Protein AF-A0A5J4Z2T5-F1 (afdb_monomer_lite)

Organism: Porphyridium purpureum (NCBI:txid35688)

Sequence (244 aa):
MAFVSHGWHARTERGSSAARVCMVHEQPAVSRRALLGGCVAAAVAAAAAVSPPEALADRDLMTAKRSYFRYATRAESGIDWFVTDLYPAVQEQKWDAVLDAFAPRSDARDNSKKAEYGIDRKVSNMQRFLFDPLTIWAQSFAEKGTGPNFRYLASQEKEFEEQMDRLRRIAKGDKLDFSKQNAGLSRQDAALDAWNKGRDAINLYLARANANLSRELRRLDSIPDDLSTYKTHGDRPKAYGTFQ

pLDDT: mean 74.56, std 21.12, range [30.16, 97.88]

Foldseek 3Di:
DDDDDDDDDDDDDDDDDDDDDDDDDDDDDDDPVVVPPPDPPDDPPPPPPDPPPPPQPPPPLVLLVVLCVVQVVLQLQLVLCLLPPQVVCLQVVVLVSLLQQQFFDFPDDVPDVCVVVVVTDGHGNCCRRHLVSQLSNLVSPDRPHCDPLSVLSVVLSVQLVVLSVQLNCLSVVPPDCCVPPPVPHDSSRSNVVSSVSNLVSVQSSQVSSQVPRDPPDDRDDRCDPPNVPDDRPVPDDDPDDDPD

Structure (mmCIF, N/CA/C/O backbone):
data_AF-A0A5J4Z2T5-F1
#
_entry.id   AF-A0A5J4Z2T5-F1
#
loop_
_atom_site.group_PDB
_atom_site.id
_atom_site.type_symbol
_atom_site.label_atom_id
_atom_site.label_alt_id
_atom_site.label_comp_id
_atom_site.label_asym_id
_atom_site.label_entity_id
_atom_site.label_seq_id
_atom_site.pdbx_PDB_ins_code
_atom_site.Cartn_x
_atom_site.Cartn_y
_atom_site.Cartn_z
_atom_site.occupancy
_atom_site.B_iso_or_equiv
_atom_site.auth_seq_id
_atom_site.auth_comp_id
_atom_site.auth_asym_id
_atom_site.auth_atom_id
_atom_site.pdbx_PDB_model_num
ATOM 1 N N . MET A 1 1 ? -16.919 52.563 3.981 1.00 45.34 1 MET A N 1
ATOM 2 C CA . MET A 1 1 ? -15.538 52.383 3.481 1.00 45.34 1 MET A CA 1
ATOM 3 C C . MET A 1 1 ? -15.508 52.857 2.041 1.00 45.34 1 MET A C 1
ATOM 5 O O . MET A 1 1 ? -16.327 52.405 1.254 1.00 45.34 1 MET A O 1
ATOM 9 N N . ALA A 1 2 ? -14.685 53.868 1.771 1.00 41.34 2 ALA A N 1
ATOM 10 C CA . ALA A 1 2 ? -14.704 54.676 0.557 1.00 41.34 2 ALA A CA 1
ATOM 11 C C . ALA A 1 2 ? -13.837 54.070 -0.560 1.00 41.34 2 ALA A C 1
ATOM 13 O O . ALA A 1 2 ? -12.743 53.577 -0.298 1.00 41.34 2 ALA A O 1
ATOM 14 N N . PHE A 1 3 ? -14.338 54.146 -1.795 1.00 42.56 3 PHE A N 1
ATOM 15 C CA . PHE A 1 3 ? -13.608 53.910 -3.042 1.00 42.56 3 PHE A CA 1
ATOM 16 C C . PHE A 1 3 ? -12.841 55.181 -3.430 1.00 42.56 3 PHE A C 1
ATOM 18 O O . PHE A 1 3 ? -13.423 56.265 -3.420 1.00 42.56 3 PHE A O 1
ATOM 25 N N . VAL A 1 4 ? -11.574 55.052 -3.832 1.00 54.34 4 VAL A N 1
ATOM 26 C CA . VAL A 1 4 ? -10.819 56.125 -4.500 1.00 54.34 4 VAL A CA 1
ATOM 27 C C . VAL A 1 4 ? -10.107 55.546 -5.722 1.00 54.34 4 VAL A C 1
ATOM 29 O O . VAL A 1 4 ? -9.295 54.633 -5.609 1.00 54.34 4 VAL A O 1
ATOM 32 N N . SER A 1 5 ? -10.447 56.093 -6.890 1.00 55.62 5 SER A N 1
ATOM 33 C CA . SER A 1 5 ? -9.821 55.871 -8.196 1.00 55.62 5 SER A CA 1
ATOM 34 C C . SER A 1 5 ? -8.951 57.067 -8.577 1.00 55.62 5 SER A C 1
ATOM 36 O O . SER A 1 5 ? -9.459 58.177 -8.463 1.00 55.62 5 SER A O 1
ATOM 38 N N . HIS A 1 6 ? -7.759 56.869 -9.146 1.00 52.53 6 HIS A N 1
ATOM 39 C CA . HIS A 1 6 ? -7.016 57.804 -10.027 1.00 52.53 6 HIS A CA 1
ATOM 40 C C . HIS A 1 6 ? -6.391 56.914 -11.137 1.00 52.53 6 HIS A C 1
ATOM 42 O O . HIS A 1 6 ? -5.910 55.834 -10.811 1.00 52.53 6 HIS A O 1
ATOM 48 N N . GLY A 1 7 ? -6.456 57.155 -12.456 1.00 41.22 7 GLY A N 1
ATOM 49 C CA . GLY A 1 7 ? -6.301 58.393 -13.242 1.00 41.22 7 GLY A CA 1
ATOM 50 C C . GLY A 1 7 ? -4.895 58.383 -13.889 1.00 41.22 7 GLY A C 1
ATOM 51 O O . GLY A 1 7 ? -3.942 58.633 -13.172 1.00 41.22 7 GLY A O 1
ATOM 52 N N . TRP A 1 8 ? -4.679 57.783 -15.075 1.00 42.69 8 TRP A N 1
ATOM 53 C CA . TRP A 1 8 ? -4.649 58.351 -16.454 1.00 42.69 8 TRP A CA 1
ATOM 54 C C . TRP A 1 8 ? -3.337 59.051 -16.922 1.00 42.69 8 TRP A C 1
ATOM 56 O O . TRP A 1 8 ? -2.754 59.831 -16.182 1.00 42.69 8 TRP A O 1
ATOM 66 N N . HIS A 1 9 ? -3.013 58.830 -18.220 1.00 43.28 9 HIS A N 1
ATOM 67 C CA . HIS A 1 9 ? -2.102 59.547 -19.165 1.00 43.28 9 HIS A CA 1
ATOM 68 C C . HIS A 1 9 ? -0.572 59.302 -19.116 1.00 43.28 9 HIS A C 1
ATOM 70 O O . HIS A 1 9 ? -0.013 59.143 -18.046 1.00 43.28 9 HIS A O 1
ATOM 76 N N . ALA A 1 10 ? 0.223 59.334 -20.206 1.00 45.00 10 ALA A N 1
ATOM 77 C CA . ALA A 1 10 ? 0.075 59.383 -21.681 1.00 45.00 10 ALA A CA 1
ATOM 78 C C . ALA A 1 10 ? 1.493 59.182 -22.317 1.00 45.00 10 ALA A C 1
ATOM 80 O O . ALA A 1 10 ? 2.475 59.535 -21.678 1.00 45.00 10 ALA A O 1
ATOM 81 N N . ARG A 1 11 ? 1.635 58.488 -23.470 1.00 45.91 11 ARG A N 1
ATOM 82 C CA . ARG A 1 11 ? 2.085 58.964 -24.823 1.00 45.91 11 ARG A CA 1
ATOM 83 C C . ARG A 1 11 ? 3.439 59.728 -24.876 1.00 45.91 11 ARG A C 1
ATOM 85 O O . ARG A 1 11 ? 3.563 60.718 -24.179 1.00 45.91 11 ARG A O 1
ATOM 92 N N . THR A 1 12 ? 4.454 59.329 -25.667 1.00 45.72 12 THR A N 1
ATOM 93 C CA . THR A 1 12 ? 4.771 59.732 -27.081 1.00 45.72 12 THR A CA 1
ATOM 94 C C . THR A 1 12 ? 5.989 58.915 -27.599 1.00 45.72 12 THR A C 1
ATOM 96 O O . THR A 1 12 ? 6.901 58.644 -26.833 1.00 45.72 12 THR A O 1
ATOM 99 N N . GLU A 1 13 ? 5.957 58.246 -28.761 1.00 42.25 13 GLU A N 1
ATOM 100 C CA . GLU A 1 13 ? 6.300 58.647 -30.154 1.00 42.25 13 GLU A CA 1
ATOM 101 C C . GLU A 1 13 ? 7.794 58.817 -30.566 1.00 42.25 13 GLU A C 1
ATOM 103 O O . GLU A 1 13 ? 8.477 59.715 -30.097 1.00 42.25 13 GLU A O 1
ATOM 108 N N . ARG A 1 14 ? 8.154 58.052 -31.625 1.00 42.06 14 ARG A N 1
ATOM 109 C CA . ARG A 1 14 ? 8.934 58.382 -32.856 1.00 42.06 14 ARG A CA 1
ATOM 110 C C . ARG A 1 14 ? 10.480 58.486 -32.894 1.00 42.06 14 ARG A C 1
ATOM 112 O O . ARG A 1 14 ? 11.108 59.173 -32.106 1.00 42.06 14 ARG A O 1
ATOM 119 N N . GLY A 1 15 ? 11.024 57.942 -34.003 1.00 41.69 15 GLY A N 1
ATOM 120 C CA . GLY A 1 15 ? 12.305 58.293 -34.663 1.00 41.69 15 GLY A CA 1
ATOM 121 C C . GLY A 1 15 ? 13.177 57.060 -34.968 1.00 41.69 15 GLY A C 1
ATOM 122 O O . GLY A 1 15 ? 13.760 56.508 -34.051 1.00 41.69 15 GLY A O 1
ATOM 123 N N . SER A 1 16 ? 13.153 56.422 -36.148 1.00 38.44 16 SER A N 1
ATOM 124 C CA . SER A 1 16 ? 13.694 56.808 -37.473 1.00 38.44 16 SER A CA 1
ATOM 125 C C . SER A 1 16 ? 15.219 56.995 -37.529 1.00 38.44 16 SER A C 1
ATOM 127 O O . SER A 1 16 ? 15.725 57.995 -37.040 1.00 38.44 16 SER A O 1
ATOM 129 N N . SER A 1 17 ? 15.930 56.089 -38.215 1.00 40.69 17 SER A N 1
ATOM 130 C CA . SER A 1 17 ? 16.707 56.364 -39.446 1.00 40.69 17 SER A CA 1
ATOM 131 C C . SER A 1 17 ? 17.918 55.434 -39.608 1.00 40.69 17 SER A C 1
ATOM 133 O O . SER A 1 17 ? 18.609 55.090 -38.653 1.00 40.69 17 SER A O 1
ATOM 135 N N . ALA A 1 18 ? 18.157 55.035 -40.855 1.00 48.00 18 ALA A N 1
ATOM 136 C CA . ALA A 1 18 ? 19.235 54.170 -41.311 1.00 48.00 18 ALA A CA 1
ATOM 137 C C . ALA A 1 18 ? 20.521 54.955 -41.623 1.00 48.00 18 ALA A C 1
ATOM 139 O O . ALA A 1 18 ? 20.450 56.098 -42.070 1.00 48.00 18 ALA A O 1
ATOM 140 N N . ALA A 1 19 ? 21.681 54.299 -41.523 1.00 41.22 19 ALA A N 1
ATOM 141 C CA . ALA A 1 19 ? 22.878 54.665 -42.282 1.00 41.22 19 ALA A CA 1
ATOM 142 C C . ALA A 1 19 ? 23.804 53.449 -42.471 1.00 41.22 19 ALA A C 1
ATOM 144 O O . ALA A 1 19 ? 24.184 52.780 -41.514 1.00 41.22 19 ALA A O 1
ATOM 145 N N . ARG A 1 20 ? 24.161 53.181 -43.733 1.00 47.50 20 ARG A N 1
ATOM 146 C CA . ARG A 1 20 ? 25.281 52.328 -44.159 1.00 47.50 20 ARG A CA 1
ATOM 147 C C . ARG A 1 20 ? 26.570 53.150 -44.107 1.00 47.50 20 ARG A C 1
ATOM 149 O O . ARG A 1 20 ? 26.557 54.260 -44.627 1.00 47.50 20 ARG A O 1
ATOM 156 N N . VAL A 1 21 ? 27.680 52.571 -43.648 1.00 38.84 21 VAL A N 1
ATOM 157 C CA . VAL A 1 21 ? 29.039 52.985 -44.047 1.00 38.84 21 VAL A CA 1
ATOM 158 C C . VAL A 1 21 ? 29.918 51.741 -44.192 1.00 38.84 21 VAL A C 1
ATOM 160 O O . VAL A 1 21 ? 29.848 50.808 -43.396 1.00 38.84 21 VAL A O 1
ATOM 163 N N . CYS A 1 22 ? 30.679 51.734 -45.280 1.00 30.23 22 CYS A N 1
ATOM 164 C CA . CYS A 1 22 ? 31.626 50.716 -45.704 1.00 30.23 22 CYS A CA 1
ATOM 165 C C . CYS A 1 22 ? 32.966 50.799 -44.944 1.00 30.23 22 CYS A C 1
ATOM 167 O O . CYS A 1 22 ? 33.300 51.836 -44.387 1.00 30.23 22 CYS A O 1
ATOM 169 N N . MET A 1 23 ? 33.782 49.760 -45.154 1.00 30.16 23 MET A N 1
ATOM 170 C CA . MET A 1 23 ? 35.244 49.808 -45.312 1.00 30.16 23 MET A CA 1
ATOM 171 C C . MET A 1 23 ? 36.175 49.540 -44.113 1.00 30.16 23 MET A C 1
ATOM 173 O O . MET A 1 23 ? 36.182 50.230 -43.105 1.00 30.16 23 MET A O 1
ATOM 177 N N . VAL A 1 24 ? 37.084 48.608 -44.428 1.00 37.41 24 VAL A N 1
ATOM 178 C CA . VAL A 1 24 ? 38.531 48.595 -44.164 1.00 37.41 24 VAL A CA 1
ATOM 179 C C . VAL A 1 24 ? 39.035 47.809 -42.953 1.00 37.41 24 VAL A C 1
ATOM 181 O O . VAL A 1 24 ? 38.648 47.964 -41.803 1.00 37.41 24 VAL A O 1
ATOM 184 N N . HIS A 1 25 ? 39.932 46.905 -43.334 1.00 46.56 25 HIS A N 1
ATOM 185 C CA . HIS A 1 25 ? 40.766 46.014 -42.562 1.00 46.56 25 HIS A CA 1
ATOM 186 C C . HIS A 1 25 ? 41.897 46.821 -41.915 1.00 46.56 25 HIS A C 1
ATOM 188 O O . HIS A 1 25 ? 42.752 47.353 -42.617 1.00 46.56 25 HIS A O 1
ATOM 194 N N . GLU A 1 26 ? 41.939 46.839 -40.590 1.00 37.50 26 GLU A N 1
ATOM 195 C CA . GLU A 1 26 ? 43.139 47.126 -39.810 1.00 37.50 26 GLU A CA 1
ATOM 196 C C . GLU A 1 26 ? 43.201 46.068 -38.709 1.00 37.50 26 GLU A C 1
ATOM 198 O O . GLU A 1 26 ? 42.268 45.920 -37.919 1.00 37.50 26 GLU A O 1
ATOM 203 N N . GLN A 1 27 ? 44.267 45.267 -38.700 1.00 53.56 27 GLN A N 1
ATOM 204 C CA . GLN A 1 27 ? 44.560 44.355 -37.599 1.00 53.56 27 GLN A CA 1
ATOM 205 C C . GLN A 1 27 ? 45.392 45.093 -36.545 1.00 53.56 27 GLN A C 1
ATOM 207 O O . GLN A 1 27 ? 46.565 45.369 -36.801 1.00 53.56 27 GLN A O 1
ATOM 212 N N . PRO A 1 28 ? 44.852 45.375 -35.347 1.00 41.91 28 PRO A N 1
ATOM 213 C CA . PRO A 1 28 ? 45.676 45.759 -34.216 1.00 41.91 28 PRO A CA 1
ATOM 214 C C . PRO A 1 28 ? 46.285 44.525 -33.537 1.00 41.91 28 PRO A C 1
ATOM 216 O O . PRO A 1 28 ? 45.629 43.514 -33.281 1.00 41.91 28 PRO A O 1
ATOM 219 N N . ALA A 1 29 ? 47.578 44.652 -33.248 1.00 49.97 29 ALA A N 1
ATOM 220 C CA . ALA A 1 29 ? 48.441 43.670 -32.616 1.00 49.97 29 ALA A CA 1
ATOM 221 C C . ALA A 1 29 ? 47.858 43.084 -31.316 1.00 49.97 29 ALA A C 1
ATOM 223 O O . ALA A 1 29 ? 47.406 43.791 -30.413 1.00 49.97 29 ALA A O 1
ATOM 224 N N . VAL A 1 30 ? 47.932 41.758 -31.217 1.00 44.97 30 VAL A N 1
ATOM 225 C CA . VAL A 1 30 ? 47.448 40.959 -30.090 1.00 44.97 30 VAL A CA 1
ATOM 226 C C . VAL A 1 30 ? 48.273 41.250 -28.833 1.00 44.97 30 VAL A C 1
ATOM 228 O O . VAL A 1 30 ? 49.422 40.828 -28.699 1.00 44.97 30 VAL A O 1
ATOM 231 N N . SER A 1 31 ? 47.657 41.924 -27.864 1.00 45.50 31 SER A N 1
ATOM 232 C CA . SER A 1 31 ? 48.136 41.948 -26.482 1.00 45.50 31 SER A CA 1
ATOM 233 C C . SER A 1 31 ? 47.951 40.563 -25.857 1.00 45.50 31 SER A C 1
ATOM 235 O O . SER A 1 31 ? 46.840 40.033 -25.812 1.00 45.50 31 SER A O 1
ATOM 237 N N . ARG A 1 32 ? 49.025 39.981 -25.306 1.00 50.38 32 ARG A N 1
ATOM 238 C CA . ARG A 1 32 ? 49.008 38.677 -24.606 1.00 50.38 32 ARG A CA 1
ATOM 239 C C . ARG A 1 32 ? 48.073 38.629 -23.385 1.00 50.38 32 ARG A C 1
ATOM 241 O O . ARG A 1 32 ? 47.857 37.556 -22.836 1.00 50.38 32 ARG A O 1
ATOM 248 N N . ARG A 1 33 ? 47.484 39.758 -22.972 1.00 48.62 33 ARG A N 1
ATOM 249 C CA . ARG A 1 33 ? 46.444 39.817 -21.929 1.00 48.62 33 ARG A CA 1
ATOM 250 C C . ARG A 1 33 ? 45.004 39.692 -22.443 1.00 48.62 33 ARG A C 1
ATOM 252 O O . ARG A 1 33 ? 44.105 39.576 -21.622 1.00 48.62 33 ARG A O 1
ATOM 259 N N . ALA A 1 34 ? 44.772 39.629 -23.756 1.00 46.81 34 ALA A N 1
ATOM 260 C CA . ALA A 1 34 ? 43.451 39.318 -24.320 1.00 46.81 34 ALA A CA 1
ATOM 261 C C . ALA A 1 34 ? 43.159 37.802 -24.414 1.00 46.81 34 ALA A C 1
ATOM 263 O O . ALA A 1 34 ? 42.023 37.408 -24.653 1.00 46.81 34 ALA A O 1
ATOM 264 N N . LEU A 1 35 ? 44.152 36.937 -24.164 1.00 47.56 35 LEU A N 1
ATOM 265 C CA . LEU A 1 35 ? 44.019 35.471 -24.238 1.00 47.56 35 LEU A CA 1
ATOM 266 C C . LEU A 1 35 ? 43.386 34.809 -22.995 1.00 47.56 35 LEU A C 1
ATOM 268 O O . LEU A 1 35 ? 43.314 33.587 -22.934 1.00 47.56 35 LEU A O 1
ATOM 272 N N . LEU A 1 36 ? 42.898 35.585 -22.018 1.00 50.62 36 LEU A N 1
ATOM 273 C CA . LEU A 1 36 ? 42.201 35.055 -20.831 1.00 50.62 36 LEU A CA 1
ATOM 274 C C . LEU A 1 36 ? 40.783 35.619 -20.619 1.00 50.62 36 LEU A C 1
ATOM 276 O O . LEU A 1 36 ? 40.155 35.306 -19.615 1.00 50.62 36 LEU A O 1
ATOM 280 N N . GLY A 1 37 ? 40.250 36.412 -21.558 1.00 47.28 37 GLY A N 1
ATOM 281 C CA . GLY A 1 37 ? 38.919 37.032 -21.433 1.00 47.28 37 GLY A CA 1
ATOM 282 C C . GLY A 1 37 ? 37.912 36.692 -22.538 1.00 47.28 37 GLY A C 1
ATOM 283 O O . GLY A 1 37 ? 36.814 37.235 -22.526 1.00 47.28 37 GLY A O 1
ATOM 284 N N . GLY A 1 38 ? 38.260 35.831 -23.501 1.00 45.78 38 GLY A N 1
ATOM 285 C CA . GLY A 1 38 ? 37.515 35.709 -24.762 1.00 45.78 38 GLY A CA 1
ATOM 286 C C . GLY A 1 38 ? 37.384 34.292 -25.317 1.00 45.78 38 GLY A C 1
ATOM 287 O O . GLY A 1 38 ? 37.513 34.111 -26.521 1.00 45.78 38 GLY A O 1
ATOM 288 N N . CYS A 1 39 ? 37.120 33.295 -24.469 1.00 45.62 39 CYS A N 1
ATOM 289 C CA . CYS A 1 39 ? 36.786 31.927 -24.901 1.00 45.62 39 CYS A CA 1
ATOM 290 C C . CYS A 1 39 ? 35.406 31.478 -24.389 1.00 45.62 39 CYS A C 1
ATOM 292 O O . CYS A 1 39 ? 35.236 30.345 -23.951 1.00 45.62 39 CYS A O 1
ATOM 294 N N . VAL A 1 40 ? 34.403 32.359 -24.443 1.00 47.59 40 VAL A N 1
ATOM 295 C CA . VAL A 1 40 ? 32.994 32.000 -24.212 1.00 47.59 40 VAL A CA 1
ATOM 296 C C . VAL A 1 40 ? 32.160 32.554 -25.364 1.00 47.59 40 VAL A C 1
ATOM 298 O O . VAL A 1 40 ? 31.484 33.554 -25.183 1.00 47.59 40 VAL A O 1
ATOM 301 N N . ALA A 1 41 ? 32.297 31.974 -26.564 1.00 47.72 41 ALA A N 1
ATOM 302 C CA . ALA A 1 41 ? 31.286 31.972 -27.646 1.00 47.72 41 ALA A CA 1
ATOM 303 C C . ALA A 1 41 ? 31.884 31.591 -29.022 1.00 47.72 41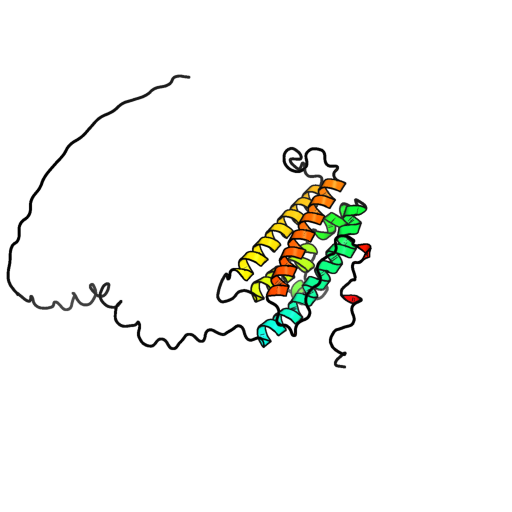 ALA A C 1
ATOM 305 O O . ALA A 1 41 ? 31.727 32.336 -29.978 1.00 47.72 41 ALA A O 1
ATOM 306 N N . ALA A 1 42 ? 32.577 30.453 -29.160 1.00 43.62 42 ALA A N 1
ATOM 307 C CA . ALA A 1 42 ? 32.835 29.853 -30.488 1.00 43.62 42 ALA A CA 1
ATOM 308 C C . ALA A 1 42 ? 33.304 28.382 -30.429 1.00 43.62 42 ALA A C 1
ATOM 310 O O . ALA A 1 42 ? 34.060 27.934 -31.283 1.00 43.62 42 ALA A O 1
ATOM 311 N N . ALA A 1 43 ? 32.873 27.610 -29.426 1.00 40.84 43 ALA A N 1
ATOM 312 C CA . ALA A 1 43 ? 33.198 26.182 -29.310 1.00 40.84 43 ALA A CA 1
ATOM 313 C C . ALA A 1 43 ? 31.943 25.316 -29.093 1.00 40.84 43 ALA A C 1
ATOM 315 O O . ALA A 1 43 ? 31.990 24.314 -28.392 1.00 40.84 43 ALA A O 1
ATOM 316 N N . VAL A 1 44 ? 30.803 25.710 -29.676 1.00 46.34 44 VAL A N 1
ATOM 317 C CA . VAL A 1 44 ? 29.529 24.964 -29.557 1.00 46.34 44 VAL A CA 1
ATOM 318 C C . VAL A 1 44 ? 29.101 24.313 -30.883 1.00 46.34 44 VAL A C 1
ATOM 320 O O . VAL A 1 44 ? 28.000 23.797 -30.987 1.00 46.34 44 VAL A O 1
ATOM 323 N N . ALA A 1 45 ? 29.956 24.285 -31.912 1.00 45.84 45 ALA A N 1
ATOM 324 C CA . ALA A 1 45 ? 29.549 23.802 -33.241 1.00 45.84 45 ALA A CA 1
ATOM 325 C C . ALA A 1 45 ? 30.382 22.649 -33.834 1.00 45.84 45 ALA A C 1
ATOM 327 O O . ALA A 1 45 ? 30.125 22.257 -34.965 1.00 45.84 45 ALA A O 1
ATOM 328 N N . ALA A 1 46 ? 31.344 22.062 -33.109 1.00 44.44 46 ALA A N 1
ATOM 329 C CA . ALA A 1 46 ? 32.159 20.964 -33.657 1.00 44.44 46 ALA A CA 1
ATOM 330 C C . ALA A 1 46 ? 32.613 19.915 -32.621 1.00 44.44 46 ALA A C 1
ATOM 332 O O . ALA A 1 46 ? 33.692 19.347 -32.741 1.00 44.44 46 ALA A O 1
ATOM 333 N N . ALA A 1 47 ? 31.783 19.638 -31.610 1.00 40.91 47 ALA A N 1
ATOM 334 C CA . ALA A 1 47 ? 31.935 18.474 -30.722 1.00 40.91 47 ALA A CA 1
ATOM 335 C C . ALA A 1 47 ? 30.694 17.556 -30.747 1.00 40.91 47 ALA A C 1
ATOM 337 O O . ALA A 1 47 ? 30.475 16.768 -29.835 1.00 40.91 47 ALA A O 1
ATOM 338 N N . ALA A 1 48 ? 29.872 17.663 -31.796 1.00 47.69 48 ALA A N 1
ATOM 339 C CA . ALA A 1 48 ? 28.690 16.828 -32.025 1.00 47.69 48 ALA A CA 1
ATOM 340 C C . ALA A 1 48 ? 28.959 15.704 -33.045 1.00 47.69 48 ALA A C 1
ATOM 342 O O . ALA A 1 48 ? 28.070 15.308 -33.794 1.00 47.69 48 ALA A O 1
ATOM 343 N N . ALA A 1 49 ? 30.194 15.207 -33.112 1.00 52.44 49 ALA A N 1
ATOM 344 C CA . ALA A 1 49 ? 30.545 14.074 -33.953 1.00 52.44 49 ALA A CA 1
ATOM 345 C C . ALA A 1 49 ? 31.403 13.100 -33.144 1.00 52.44 49 ALA A C 1
ATOM 347 O O . ALA A 1 49 ? 32.526 13.413 -32.763 1.00 52.44 49 ALA A O 1
ATOM 348 N N . VAL A 1 50 ? 30.842 11.910 -32.924 1.00 51.75 50 VAL A N 1
ATOM 349 C CA . VAL A 1 50 ? 31.438 10.757 -32.235 1.00 51.75 50 VAL A CA 1
ATOM 350 C C . VAL A 1 50 ? 31.472 10.864 -30.706 1.00 51.75 50 VAL A C 1
ATOM 352 O O . VAL A 1 50 ? 32.479 10.612 -30.051 1.00 51.75 50 VAL A O 1
ATOM 355 N N . SER A 1 51 ? 30.311 11.118 -30.101 1.00 41.06 51 SER A N 1
ATOM 356 C CA . SER A 1 51 ? 29.991 10.329 -28.910 1.00 41.06 51 SER A CA 1
ATOM 357 C C . SER A 1 51 ? 29.716 8.901 -29.397 1.00 41.06 51 SER A C 1
ATOM 359 O O . SER A 1 51 ? 28.961 8.755 -30.366 1.00 41.06 51 SER A O 1
ATOM 361 N N . PRO A 1 52 ? 30.312 7.846 -28.806 1.00 44.38 52 PRO A N 1
ATOM 362 C CA . PRO A 1 52 ? 29.820 6.494 -29.055 1.00 44.38 52 PRO A CA 1
ATOM 363 C C . PRO A 1 52 ? 28.308 6.505 -28.798 1.00 44.38 52 PRO A C 1
ATOM 365 O O . PRO A 1 52 ? 27.877 7.282 -27.935 1.00 44.38 52 PRO A O 1
ATOM 368 N N . PRO A 1 53 ? 27.492 5.716 -29.528 1.00 44.75 53 PRO A N 1
ATOM 369 C CA . PRO A 1 53 ? 26.107 5.541 -29.121 1.00 44.75 53 PRO A CA 1
ATOM 370 C C . PRO A 1 53 ? 26.173 5.218 -27.638 1.00 44.75 53 PRO A C 1
ATOM 372 O O . PRO A 1 53 ? 26.869 4.273 -27.250 1.00 44.75 53 PRO A O 1
ATOM 375 N N . GLU A 1 54 ? 25.566 6.070 -26.803 1.00 40.62 54 GLU A N 1
ATOM 376 C CA . GLU A 1 54 ? 25.354 5.698 -25.419 1.00 40.62 54 GLU A CA 1
ATOM 377 C C . GLU A 1 54 ? 24.824 4.282 -25.501 1.00 40.62 54 GLU A C 1
ATOM 379 O O . GLU A 1 54 ? 23.854 4.036 -26.224 1.00 40.62 54 GLU A O 1
ATOM 384 N N . ALA A 1 55 ? 25.508 3.351 -24.845 1.00 42.00 55 ALA A N 1
ATOM 385 C CA . ALA A 1 55 ? 24.935 2.062 -24.563 1.00 42.00 55 ALA A CA 1
ATOM 386 C C . ALA A 1 55 ? 23.660 2.372 -23.772 1.00 42.00 55 ALA A C 1
ATOM 388 O O . ALA A 1 55 ? 23.663 2.568 -22.556 1.00 42.00 55 ALA A O 1
ATOM 389 N N . LEU A 1 56 ? 22.571 2.562 -24.514 1.00 45.22 56 LEU A N 1
ATOM 390 C CA . LEU A 1 56 ? 21.204 2.474 -24.083 1.00 45.22 56 LEU A CA 1
ATOM 391 C C . LEU A 1 56 ? 21.149 1.047 -23.583 1.00 45.22 56 LEU A C 1
ATOM 393 O O . LEU A 1 56 ? 20.986 0.118 -24.363 1.00 45.22 56 LEU A O 1
ATOM 397 N N . ALA A 1 57 ? 21.466 0.870 -22.303 1.00 45.69 57 ALA A N 1
ATOM 398 C CA . ALA A 1 57 ? 21.240 -0.381 -21.631 1.00 45.69 57 ALA A CA 1
ATOM 399 C C . ALA A 1 57 ? 19.725 -0.554 -21.650 1.00 45.69 57 ALA A C 1
ATOM 401 O O . ALA A 1 57 ? 19.028 -0.099 -20.740 1.00 45.69 57 ALA A O 1
ATOM 402 N N . ASP A 1 58 ? 19.227 -1.139 -22.744 1.00 51.47 58 ASP A N 1
ATOM 403 C CA . ASP A 1 58 ? 18.003 -1.911 -22.756 1.00 51.47 58 ASP A CA 1
ATOM 404 C C . ASP A 1 58 ? 17.998 -2.641 -21.432 1.00 51.47 58 ASP A C 1
ATOM 406 O O . ASP A 1 58 ? 18.963 -3.332 -21.084 1.00 51.47 58 ASP A O 1
ATOM 410 N N . ARG A 1 59 ? 16.987 -2.342 -20.620 1.00 59.41 59 ARG A N 1
ATOM 411 C CA . ARG A 1 59 ? 16.890 -2.873 -19.274 1.00 59.41 59 ARG A CA 1
ATOM 412 C C . ARG A 1 59 ? 17.013 -4.386 -19.405 1.00 59.41 59 ARG A C 1
ATOM 414 O O . ARG A 1 59 ? 16.095 -5.022 -19.914 1.00 59.41 59 ARG A O 1
ATOM 421 N N . ASP A 1 60 ? 18.162 -4.933 -19.002 1.00 72.06 60 ASP A N 1
ATOM 422 C CA . ASP A 1 60 ? 18.443 -6.346 -19.227 1.00 72.06 60 ASP A CA 1
ATOM 423 C C . ASP A 1 60 ? 17.288 -7.141 -18.617 1.00 72.06 60 ASP A C 1
ATOM 425 O O . ASP A 1 60 ? 16.921 -6.938 -17.450 1.00 72.06 60 ASP A O 1
ATOM 429 N N . LEU A 1 61 ? 16.681 -8.010 -19.425 1.00 73.12 61 LEU A N 1
ATOM 430 C CA . LEU A 1 61 ? 15.590 -8.884 -19.021 1.00 73.12 61 LEU A CA 1
ATOM 431 C C . LEU A 1 61 ? 15.928 -9.587 -17.697 1.00 73.12 61 LEU A C 1
ATOM 433 O O . LEU A 1 61 ? 15.054 -9.759 -16.845 1.00 73.12 61 LEU A O 1
ATOM 437 N N . MET A 1 62 ? 17.202 -9.928 -17.475 1.00 80.25 62 MET A N 1
ATOM 438 C CA . MET A 1 62 ? 17.667 -10.532 -16.225 1.00 80.25 62 MET A CA 1
ATOM 439 C C . MET A 1 62 ? 17.568 -9.583 -15.027 1.00 80.25 62 MET A C 1
ATOM 441 O O . MET A 1 62 ? 17.196 -10.013 -13.934 1.00 80.25 62 MET A O 1
ATOM 445 N N . THR A 1 63 ? 17.828 -8.288 -15.207 1.00 80.00 63 THR A N 1
ATOM 446 C CA . THR A 1 63 ? 17.639 -7.271 -14.161 1.00 80.00 63 THR A CA 1
ATOM 447 C C . THR A 1 63 ? 16.157 -7.090 -13.834 1.00 80.00 63 THR A C 1
ATOM 449 O O . THR A 1 63 ? 15.787 -7.046 -12.657 1.00 80.00 63 THR A O 1
ATOM 452 N N . ALA A 1 64 ? 15.286 -7.070 -14.850 1.00 78.12 64 ALA A N 1
ATOM 453 C CA . ALA A 1 64 ? 13.839 -7.027 -14.648 1.00 78.12 64 ALA A CA 1
ATOM 454 C C . ALA A 1 64 ? 13.331 -8.262 -13.880 1.00 78.12 64 ALA A C 1
ATOM 456 O O . ALA A 1 64 ? 12.652 -8.114 -12.860 1.00 78.12 64 ALA A O 1
ATOM 457 N N . LYS A 1 65 ? 13.757 -9.468 -14.275 1.00 84.06 65 LYS A N 1
ATOM 458 C CA . LYS A 1 65 ? 13.450 -10.725 -13.569 1.00 84.06 65 LYS A CA 1
ATOM 459 C C . LYS A 1 65 ? 13.934 -10.709 -12.115 1.00 84.06 65 LYS A C 1
ATOM 461 O O . LYS A 1 65 ? 13.166 -11.036 -11.215 1.00 84.06 65 LYS A O 1
ATOM 466 N N . ARG A 1 66 ? 15.173 -10.274 -11.852 1.00 85.88 66 ARG A N 1
ATOM 467 C CA . ARG A 1 66 ? 15.712 -10.157 -10.481 1.00 85.88 66 ARG A CA 1
ATOM 468 C C . ARG A 1 66 ? 14.876 -9.218 -9.615 1.00 85.88 66 ARG A C 1
ATOM 470 O O . ARG A 1 66 ? 14.580 -9.552 -8.470 1.00 85.88 66 ARG A O 1
ATOM 477 N N . SER A 1 67 ? 14.482 -8.064 -10.156 1.00 83.75 67 SER A N 1
ATOM 478 C CA . SER A 1 67 ? 13.623 -7.123 -9.432 1.00 83.75 67 SER A CA 1
ATOM 479 C C . SER A 1 67 ? 12.238 -7.709 -9.151 1.00 83.75 67 SER A C 1
ATOM 481 O O . SER A 1 67 ? 11.753 -7.598 -8.029 1.00 83.75 67 SER A O 1
ATOM 483 N N . TYR A 1 68 ? 11.654 -8.423 -10.117 1.00 87.00 68 TYR A N 1
ATOM 484 C CA . TYR A 1 68 ? 10.384 -9.116 -9.936 1.00 87.00 68 TYR A CA 1
ATOM 485 C C . TYR A 1 68 ? 10.454 -10.114 -8.773 1.00 87.00 68 TYR A C 1
ATOM 487 O O . TYR A 1 68 ? 9.709 -9.974 -7.810 1.00 87.00 68 TYR A O 1
ATOM 495 N N . PHE A 1 69 ? 11.403 -11.055 -8.775 1.00 87.69 69 PHE A N 1
ATOM 496 C CA . PHE A 1 69 ? 11.475 -12.069 -7.713 1.00 87.69 69 PHE A CA 1
ATOM 497 C C . PHE A 1 69 ? 11.750 -11.483 -6.321 1.00 87.69 69 PHE A C 1
ATOM 499 O O . PHE A 1 69 ? 11.325 -12.053 -5.315 1.00 87.69 69 PHE A O 1
ATOM 506 N N . ARG A 1 70 ? 12.437 -10.337 -6.250 1.00 86.44 70 ARG A N 1
ATOM 507 C CA . ARG A 1 70 ? 12.762 -9.675 -4.984 1.00 86.44 70 ARG A CA 1
ATOM 508 C C . ARG A 1 70 ? 11.605 -8.861 -4.403 1.00 86.44 70 ARG A C 1
ATOM 510 O O . ARG A 1 70 ? 11.486 -8.803 -3.179 1.00 86.44 70 ARG A O 1
ATOM 517 N N . TYR A 1 71 ? 10.819 -8.199 -5.251 1.00 87.38 71 TYR A N 1
ATOM 518 C CA . TYR A 1 71 ? 9.841 -7.197 -4.814 1.00 87.38 71 TYR A CA 1
ATOM 519 C C . TYR A 1 71 ? 8.392 -7.598 -5.075 1.00 87.38 71 TYR A C 1
ATOM 521 O O . TYR A 1 71 ? 7.549 -7.299 -4.237 1.00 87.38 71 TYR A O 1
ATOM 529 N N . ALA A 1 72 ? 8.103 -8.329 -6.154 1.00 87.81 72 ALA A N 1
ATOM 530 C CA . ALA A 1 72 ? 6.741 -8.754 -6.467 1.00 87.81 72 ALA A CA 1
ATOM 531 C C . ALA A 1 72 ? 6.187 -9.680 -5.375 1.00 87.81 72 ALA A C 1
ATOM 533 O O . ALA A 1 72 ? 5.095 -9.448 -4.884 1.00 87.81 72 ALA A O 1
ATOM 534 N N . THR A 1 73 ? 6.985 -10.637 -4.891 1.00 87.19 73 THR A N 1
ATOM 535 C CA . THR A 1 73 ? 6.599 -11.529 -3.778 1.00 87.19 73 THR A CA 1
ATOM 536 C C . THR A 1 73 ? 6.302 -10.774 -2.480 1.00 87.19 73 THR A C 1
ATOM 538 O O . THR A 1 73 ? 5.414 -11.155 -1.725 1.00 87.19 73 THR A O 1
ATOM 541 N N . ARG A 1 74 ? 7.021 -9.676 -2.217 1.00 89.25 74 ARG A N 1
ATOM 542 C CA . ARG A 1 74 ? 6.771 -8.816 -1.052 1.00 89.25 74 ARG A CA 1
ATOM 543 C C . ARG A 1 74 ? 5.500 -7.995 -1.224 1.00 89.25 74 ARG A C 1
ATOM 545 O O . ARG A 1 74 ? 4.744 -7.882 -0.268 1.00 89.25 74 ARG A O 1
ATOM 552 N N . ALA A 1 75 ? 5.269 -7.462 -2.424 1.00 90.94 75 ALA A N 1
ATOM 553 C CA . ALA A 1 75 ? 4.032 -6.766 -2.758 1.00 90.94 75 ALA A CA 1
ATOM 554 C C . ALA A 1 75 ? 2.822 -7.708 -2.638 1.00 90.94 75 ALA A C 1
ATOM 556 O O . ALA A 1 75 ? 1.836 -7.337 -2.017 1.00 90.94 75 ALA A O 1
ATOM 557 N N . GLU A 1 76 ? 2.928 -8.946 -3.130 1.00 91.81 76 GLU A N 1
ATOM 558 C CA . GLU A 1 76 ? 1.917 -10.001 -2.970 1.00 91.81 76 GLU A CA 1
ATOM 559 C C . GLU A 1 76 ? 1.598 -10.274 -1.491 1.00 91.81 76 GLU A C 1
ATOM 561 O O . GLU A 1 76 ? 0.432 -10.276 -1.108 1.00 91.81 76 GLU A O 1
ATOM 566 N N . SER A 1 77 ? 2.617 -10.428 -0.634 1.00 90.19 77 SER A N 1
ATOM 567 C CA . SER A 1 77 ? 2.401 -10.593 0.814 1.00 90.19 77 SER A CA 1
ATOM 568 C C . SER A 1 77 ? 1.766 -9.363 1.472 1.00 90.19 77 SER A C 1
ATOM 570 O O . SER A 1 77 ? 0.980 -9.501 2.404 1.00 90.19 77 SER A O 1
ATOM 572 N N . GLY A 1 78 ? 2.097 -8.158 1.005 1.00 91.56 78 GLY A N 1
ATOM 573 C CA . GLY A 1 78 ? 1.451 -6.934 1.472 1.00 91.56 78 GLY A CA 1
ATOM 574 C C . GLY A 1 78 ? -0.014 -6.847 1.070 1.00 91.56 78 GLY A C 1
ATOM 575 O O . GLY A 1 78 ? -0.842 -6.431 1.876 1.00 91.56 78 GLY A O 1
ATOM 576 N N . ILE A 1 79 ? -0.337 -7.274 -0.152 1.00 93.88 79 ILE A N 1
ATOM 577 C CA . ILE A 1 79 ? -1.711 -7.359 -0.654 1.00 93.88 79 ILE A CA 1
ATOM 578 C C . ILE A 1 79 ? -2.496 -8.418 0.125 1.00 93.88 79 ILE A C 1
ATOM 580 O O . ILE A 1 79 ? -3.635 -8.155 0.498 1.00 93.88 79 ILE A O 1
ATOM 584 N N . ASP A 1 80 ? -1.883 -9.566 0.435 1.00 94.31 80 ASP A N 1
ATOM 585 C CA . ASP A 1 80 ? -2.491 -10.569 1.315 1.00 94.31 80 ASP A CA 1
ATOM 586 C C . ASP A 1 80 ? -2.880 -9.942 2.647 1.00 94.31 80 ASP A C 1
ATOM 588 O O . ASP A 1 80 ? -4.060 -9.921 2.967 1.00 94.31 80 ASP A O 1
ATOM 592 N N . TRP A 1 81 ? -1.929 -9.332 3.355 1.00 93.25 81 TRP A N 1
ATOM 593 C CA . TRP A 1 81 ? -2.188 -8.654 4.628 1.00 93.25 81 TRP A CA 1
ATOM 594 C C . TRP A 1 81 ? -3.269 -7.558 4.517 1.00 93.25 81 TRP A C 1
ATOM 596 O O . TRP A 1 81 ? -4.144 -7.433 5.377 1.00 93.25 81 TRP A O 1
ATOM 606 N N . PHE A 1 82 ? -3.261 -6.779 3.431 1.00 95.00 82 PHE A N 1
ATOM 607 C CA . PHE A 1 82 ? -4.266 -5.746 3.165 1.00 95.00 82 PHE A CA 1
ATOM 608 C C . PHE A 1 82 ? -5.693 -6.313 3.067 1.00 95.00 82 PHE A C 1
ATOM 610 O O . PHE A 1 82 ? -6.650 -5.678 3.521 1.00 95.00 82 PHE A O 1
ATOM 617 N N . VAL A 1 83 ? -5.838 -7.508 2.494 1.00 95.56 83 VAL A N 1
ATOM 618 C CA . VAL A 1 83 ? -7.129 -8.181 2.312 1.00 95.56 83 VAL A CA 1
ATOM 619 C C . VAL A 1 83 ? -7.506 -9.043 3.519 1.00 95.56 83 VAL A C 1
ATOM 621 O O . VAL A 1 83 ? -8.668 -9.056 3.908 1.00 95.56 83 VAL A O 1
ATOM 624 N N . THR A 1 84 ? -6.565 -9.763 4.125 1.00 93.19 84 THR A N 1
ATOM 625 C CA . THR A 1 84 ? -6.856 -10.745 5.180 1.00 93.19 84 THR A CA 1
ATOM 626 C C . THR A 1 84 ? -6.875 -10.148 6.575 1.00 93.19 84 THR A C 1
ATOM 628 O O . THR A 1 84 ? -7.616 -10.639 7.418 1.00 93.19 84 THR A O 1
ATOM 631 N N . ASP A 1 85 ? -6.090 -9.100 6.831 1.00 92.38 85 ASP A N 1
ATOM 632 C CA . ASP A 1 85 ? -5.958 -8.519 8.170 1.00 92.38 85 ASP A CA 1
ATOM 633 C C . ASP A 1 85 ? -6.633 -7.147 8.261 1.00 92.38 85 ASP A C 1
ATOM 635 O O . ASP A 1 85 ? -7.434 -6.900 9.166 1.00 92.38 85 ASP A O 1
ATOM 639 N N . LEU A 1 86 ? -6.356 -6.248 7.308 1.00 94.56 86 LEU A N 1
ATOM 640 C CA . LEU A 1 86 ? -6.881 -4.882 7.368 1.00 94.56 86 LEU A CA 1
ATOM 641 C C . LEU A 1 86 ? -8.375 -4.808 7.027 1.00 94.56 86 LEU A C 1
ATOM 643 O O . LEU A 1 86 ? -9.118 -4.137 7.744 1.00 94.56 86 LEU A O 1
ATOM 647 N N . TYR A 1 87 ? -8.834 -5.479 5.965 1.00 96.38 87 TYR A N 1
ATOM 648 C CA . TYR A 1 87 ? -10.246 -5.426 5.566 1.00 96.38 87 TYR A CA 1
ATOM 649 C C . TYR A 1 87 ? -11.201 -5.928 6.662 1.00 96.38 87 TYR A C 1
ATOM 651 O O . TYR A 1 87 ? -12.118 -5.176 7.008 1.00 96.38 87 TYR A O 1
ATOM 659 N N . PRO A 1 88 ? -10.994 -7.109 7.290 1.00 96.00 88 PRO A N 1
ATOM 660 C CA . PRO A 1 88 ? -11.866 -7.553 8.374 1.00 96.00 88 PRO A CA 1
ATOM 661 C C . PRO A 1 88 ? -11.844 -6.597 9.567 1.00 96.00 88 PRO A C 1
ATOM 663 O O . PRO A 1 88 ? -12.890 -6.327 10.150 1.00 96.00 88 PRO A O 1
ATOM 666 N N . ALA A 1 89 ? -10.691 -5.998 9.895 1.00 95.69 89 ALA A N 1
ATOM 667 C CA . ALA A 1 89 ? -10.614 -4.996 10.958 1.00 95.69 89 ALA A CA 1
ATOM 668 C C . ALA A 1 89 ? -11.471 -3.751 10.657 1.00 95.69 89 ALA A C 1
ATOM 670 O O . ALA A 1 89 ? -12.106 -3.207 11.563 1.00 95.69 89 ALA A O 1
ATOM 671 N N . VAL A 1 90 ? -11.534 -3.318 9.392 1.00 96.06 90 VAL A N 1
ATOM 672 C CA . VAL A 1 90 ? -12.417 -2.227 8.948 1.00 96.06 90 VAL A CA 1
ATOM 673 C C . VAL A 1 90 ? -13.886 -2.657 8.981 1.00 96.06 90 VAL A C 1
ATOM 675 O O . VAL A 1 90 ? -14.727 -1.919 9.500 1.00 96.06 90 VAL A O 1
ATOM 678 N N . GLN A 1 91 ? -14.201 -3.849 8.471 1.00 95.81 91 GLN A N 1
ATOM 679 C CA . GLN A 1 91 ? -15.563 -4.382 8.414 1.00 95.81 91 GLN A CA 1
ATOM 680 C C . GLN A 1 91 ? -16.160 -4.576 9.814 1.00 95.81 91 GLN A C 1
ATOM 682 O O . GLN A 1 91 ? -17.305 -4.199 10.050 1.00 95.81 91 GLN A O 1
ATOM 687 N N . GLU A 1 92 ? -15.375 -5.098 10.754 1.00 96.44 92 GLU A N 1
ATOM 688 C CA . GLU A 1 92 ? -15.767 -5.347 12.145 1.00 96.44 92 GLU A CA 1
ATOM 689 C C . GLU A 1 92 ? -15.627 -4.108 13.045 1.00 96.44 92 GLU A C 1
ATOM 691 O O . GLU A 1 92 ? -15.848 -4.194 14.252 1.00 96.44 92 GLU A O 1
ATOM 696 N N . GLN A 1 93 ? -15.257 -2.952 12.481 1.00 95.00 93 GLN A N 1
ATOM 697 C CA . GLN A 1 93 ? -15.069 -1.692 13.209 1.00 95.00 93 GLN A CA 1
ATOM 698 C C . GLN A 1 93 ? -14.033 -1.776 14.349 1.00 95.00 93 GLN A C 1
ATOM 700 O O . GLN A 1 93 ? -14.117 -1.054 15.347 1.00 95.00 93 GLN A O 1
ATOM 705 N N . LYS A 1 94 ? -13.018 -2.635 14.208 1.00 95.56 94 LYS A N 1
ATOM 706 C CA . LYS A 1 94 ? -11.904 -2.780 15.156 1.00 95.56 94 LYS A CA 1
ATOM 707 C C . LYS A 1 94 ? -10.890 -1.650 14.958 1.00 95.56 94 LYS A C 1
ATOM 709 O O . LYS A 1 94 ? -9.780 -1.864 14.473 1.00 95.56 94 LYS A O 1
ATOM 714 N N . TRP A 1 95 ? -11.274 -0.426 15.326 1.00 94.25 95 TRP A N 1
ATOM 715 C CA . TRP A 1 95 ? -10.493 0.788 15.050 1.00 94.25 95 TRP A CA 1
ATOM 716 C C . TRP A 1 95 ? -9.078 0.756 15.629 1.00 94.25 95 TRP A C 1
ATOM 718 O O . TRP A 1 95 ? -8.159 1.237 14.973 1.00 94.25 95 TRP A O 1
ATOM 728 N N . ASP A 1 96 ? -8.879 0.139 16.793 1.00 94.75 96 ASP A N 1
ATOM 729 C CA . ASP A 1 96 ? -7.548 -0.004 17.392 1.00 94.75 96 ASP A CA 1
ATOM 730 C C . ASP A 1 96 ? -6.623 -0.873 16.531 1.00 94.75 96 ASP A C 1
ATOM 732 O O . ASP A 1 96 ? -5.467 -0.517 16.323 1.00 94.75 96 ASP A O 1
ATOM 736 N N . ALA A 1 97 ? -7.142 -1.961 15.951 1.00 93.62 97 ALA A N 1
ATOM 737 C CA . ALA A 1 97 ? -6.387 -2.811 15.029 1.00 93.62 97 ALA A CA 1
ATOM 738 C C . ALA A 1 97 ? -6.071 -2.080 13.713 1.00 93.62 97 ALA A C 1
ATOM 740 O O . ALA A 1 97 ? -4.965 -2.192 13.183 1.00 93.62 97 ALA A O 1
ATOM 741 N N . VAL A 1 98 ? -7.011 -1.267 13.215 1.00 94.50 98 VAL A N 1
ATOM 742 C CA . VAL A 1 98 ? -6.767 -0.402 12.051 1.00 94.50 98 VAL A CA 1
ATOM 743 C C . VAL A 1 98 ? -5.668 0.616 12.362 1.00 94.50 98 VAL A C 1
ATOM 745 O O . VAL A 1 98 ? -4.777 0.810 11.546 1.00 94.50 98 VAL A O 1
ATOM 748 N N . LEU A 1 99 ? -5.682 1.254 13.535 1.00 94.75 99 LEU A N 1
ATOM 749 C CA . LEU A 1 99 ? -4.651 2.220 13.932 1.00 94.75 99 LEU A CA 1
ATOM 750 C C . LEU A 1 99 ? -3.289 1.567 14.182 1.00 94.75 99 LEU A C 1
ATOM 752 O O . LEU A 1 99 ? -2.266 2.155 13.828 1.00 94.75 99 LEU A O 1
ATOM 756 N N . ASP A 1 100 ? -3.269 0.355 14.730 1.00 92.88 100 ASP A N 1
ATOM 757 C CA . ASP A 1 100 ? -2.059 -0.443 14.931 1.00 92.88 100 ASP A CA 1
ATOM 758 C C . ASP A 1 100 ? -1.349 -0.765 13.603 1.00 92.88 100 ASP A C 1
ATOM 760 O O . ASP A 1 100 ? -0.119 -0.747 13.531 1.00 92.88 100 ASP A O 1
ATOM 764 N N . ALA A 1 101 ? -2.095 -0.920 12.503 1.00 91.00 101 ALA A N 1
ATOM 765 C CA . ALA A 1 101 ? -1.522 -1.055 11.161 1.00 91.00 101 ALA A CA 1
ATOM 766 C C . ALA A 1 101 ? -0.686 0.169 10.721 1.00 91.00 101 ALA A C 1
ATOM 768 O O . ALA A 1 101 ? 0.282 0.037 9.961 1.00 91.00 101 ALA A O 1
ATOM 769 N N . PHE A 1 102 ? -1.032 1.359 11.219 1.00 92.50 102 PHE A N 1
ATOM 770 C CA . PHE A 1 102 ? -0.311 2.611 10.970 1.00 92.50 102 PHE A CA 1
ATOM 771 C C . PHE A 1 102 ? 0.719 2.941 12.055 1.00 92.50 102 PHE A C 1
ATOM 773 O O . PHE A 1 102 ? 1.490 3.891 11.888 1.00 92.50 102 PHE A O 1
ATOM 780 N N . ALA A 1 103 ? 0.744 2.196 13.161 1.00 89.75 103 ALA A N 1
ATOM 781 C CA . ALA A 1 103 ? 1.652 2.461 14.260 1.00 89.75 103 ALA A CA 1
ATOM 782 C C . ALA A 1 103 ? 3.105 2.180 13.830 1.00 89.75 103 ALA A C 1
ATOM 784 O O . ALA A 1 103 ? 3.391 1.129 13.249 1.00 89.75 103 ALA A O 1
ATOM 785 N N . PRO A 1 104 ? 4.043 3.107 14.090 1.00 87.31 104 PRO A N 1
ATOM 786 C CA . PRO A 1 104 ? 5.440 2.911 13.742 1.00 87.31 104 PRO A CA 1
ATOM 787 C C . PRO A 1 104 ? 6.054 1.839 14.651 1.00 87.31 104 PRO A C 1
ATOM 789 O O . PRO A 1 104 ? 6.069 1.984 15.874 1.00 87.31 104 PRO A O 1
ATOM 792 N N . ARG A 1 105 ? 6.584 0.770 14.053 1.00 82.06 105 ARG A N 1
ATOM 793 C CA . ARG A 1 105 ? 7.261 -0.333 14.745 1.00 82.06 105 ARG A CA 1
ATOM 794 C C . ARG A 1 105 ? 8.751 -0.318 14.435 1.00 82.06 105 ARG A C 1
ATOM 796 O O . ARG A 1 105 ? 9.165 0.210 13.407 1.00 82.06 105 ARG A O 1
ATOM 803 N N . SER A 1 106 ? 9.546 -0.882 15.337 1.00 78.12 106 SER A N 1
ATOM 804 C CA . SER A 1 106 ? 10.966 -1.133 15.089 1.00 78.12 106 SER A CA 1
ATOM 805 C C . SER A 1 106 ? 11.119 -2.009 13.841 1.00 78.12 106 SER A C 1
ATOM 807 O O . SER A 1 106 ? 10.484 -3.062 13.741 1.00 78.12 106 SER A O 1
ATOM 809 N N . ASP A 1 107 ? 11.905 -1.557 12.863 1.00 70.44 107 ASP A N 1
ATOM 810 C CA . ASP A 1 107 ? 12.270 -2.376 11.699 1.00 70.44 107 ASP A CA 1
ATOM 811 C C . ASP A 1 107 ? 13.490 -3.258 12.011 1.00 70.44 107 ASP A C 1
ATOM 813 O O . ASP A 1 107 ? 13.759 -4.260 11.339 1.00 70.44 107 ASP A O 1
ATOM 817 N N . ALA A 1 108 ? 14.238 -2.914 13.063 1.00 66.56 108 ALA A N 1
ATOM 818 C CA . ALA A 1 108 ? 15.289 -3.766 13.575 1.00 66.56 108 ALA A CA 1
ATOM 819 C C . ALA A 1 108 ? 14.690 -5.070 14.123 1.00 66.56 108 ALA A C 1
ATOM 821 O O . ALA A 1 108 ? 13.779 -5.085 14.944 1.00 66.56 108 ALA A O 1
ATOM 822 N N . ARG A 1 109 ? 15.238 -6.205 13.679 1.00 66.38 109 ARG A N 1
ATOM 823 C CA . ARG A 1 109 ? 14.962 -7.487 14.333 1.00 66.38 109 ARG A CA 1
ATOM 824 C C . ARG A 1 109 ? 15.508 -7.404 15.758 1.00 66.38 109 ARG A C 1
ATOM 826 O O . ARG A 1 109 ? 16.620 -6.886 15.930 1.00 66.38 109 ARG A O 1
ATOM 833 N N . ASP A 1 110 ? 14.775 -7.931 16.734 1.00 59.97 110 ASP A N 1
ATOM 834 C CA . ASP A 1 110 ? 15.265 -8.039 18.109 1.00 59.97 110 ASP A CA 1
ATOM 835 C C . ASP A 1 110 ? 16.650 -8.704 18.103 1.00 59.97 110 ASP A C 1
ATOM 837 O O . ASP A 1 110 ? 16.861 -9.721 17.433 1.00 59.97 110 ASP A O 1
ATOM 841 N N . ASN A 1 111 ? 17.616 -8.086 18.789 1.00 61.84 111 ASN A N 1
ATOM 842 C CA . ASN A 1 111 ? 19.033 -8.483 18.824 1.00 61.84 111 ASN A CA 1
ATOM 843 C C . ASN A 1 111 ? 19.810 -8.346 17.497 1.00 61.84 111 ASN A C 1
ATOM 845 O O . ASN A 1 111 ? 20.849 -8.980 17.307 1.00 61.84 111 ASN A O 1
ATOM 849 N N . SER A 1 112 ? 19.346 -7.527 16.552 1.00 73.06 112 SER A N 1
ATOM 850 C CA . SER A 1 112 ? 20.155 -7.181 15.379 1.00 73.06 112 SER A CA 1
ATOM 851 C C . SER A 1 112 ? 21.209 -6.121 15.711 1.00 73.06 112 SER A C 1
ATOM 853 O O . SER A 1 112 ? 20.956 -5.193 16.478 1.00 73.06 112 SER A O 1
ATOM 855 N N . LYS A 1 113 ? 22.363 -6.179 15.028 1.00 70.19 113 LYS A N 1
ATOM 856 C CA . LYS A 1 113 ? 23.407 -5.138 15.117 1.00 70.19 113 LYS A CA 1
ATOM 857 C C . LYS A 1 113 ? 22.866 -3.725 14.849 1.00 70.19 113 LYS A C 1
ATOM 859 O O . LYS A 1 113 ? 23.399 -2.748 15.347 1.00 70.19 113 LYS A O 1
ATOM 864 N N . LYS A 1 114 ? 21.786 -3.594 14.068 1.00 67.50 114 LYS A N 1
ATOM 865 C CA . LYS A 1 114 ? 21.137 -2.299 13.808 1.00 67.50 114 LYS A CA 1
ATOM 866 C C . LYS A 1 114 ? 20.503 -1.696 15.062 1.00 67.50 114 LYS A C 1
ATOM 868 O O . LYS A 1 114 ? 20.629 -0.493 15.260 1.00 67.50 114 LYS A O 1
ATOM 873 N N . ALA A 1 115 ? 19.862 -2.522 15.891 1.00 64.31 115 ALA A N 1
ATOM 874 C CA . ALA A 1 115 ? 19.334 -2.092 17.183 1.00 64.31 115 ALA A CA 1
ATOM 875 C C . ALA A 1 115 ? 20.476 -1.725 18.144 1.00 64.31 115 ALA A C 1
ATOM 877 O O . ALA A 1 115 ? 20.408 -0.697 18.809 1.00 64.31 115 ALA A O 1
ATOM 878 N N . GLU A 1 116 ? 21.557 -2.513 18.142 1.00 63.91 116 GLU A N 1
ATOM 879 C CA . GLU A 1 116 ? 22.760 -2.273 18.954 1.00 63.91 116 GLU A CA 1
ATOM 880 C C . GLU A 1 116 ? 23.440 -0.930 18.628 1.00 63.91 116 GLU A C 1
ATOM 882 O O . GLU A 1 116 ? 23.836 -0.202 19.534 1.00 63.91 116 GLU A O 1
ATOM 887 N N . TYR A 1 117 ? 23.511 -0.550 17.347 1.00 73.50 117 TYR A N 1
ATOM 888 C CA . TYR A 1 117 ? 2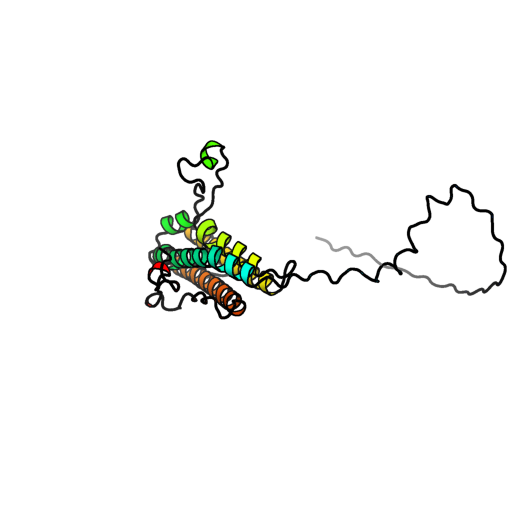4.065 0.740 16.913 1.00 73.50 117 TYR A CA 1
ATOM 889 C C . TYR A 1 117 ? 23.059 1.908 16.950 1.00 73.50 117 TYR A C 1
ATOM 891 O O . TYR A 1 117 ? 23.381 2.997 16.478 1.00 73.50 117 TYR A O 1
ATOM 899 N N . GLY A 1 118 ? 21.837 1.711 17.464 1.00 70.81 118 GLY A N 1
ATOM 900 C CA . GLY A 1 118 ? 20.812 2.763 17.526 1.00 70.81 118 GLY A CA 1
ATOM 901 C C . GLY A 1 118 ? 20.280 3.220 16.158 1.00 70.81 118 GLY A C 1
ATOM 902 O O . GLY A 1 118 ? 19.693 4.294 16.052 1.00 70.81 118 GLY A O 1
ATOM 903 N N . ILE A 1 119 ? 20.464 2.416 15.106 1.00 73.19 119 ILE A N 1
ATOM 904 C CA . ILE A 1 119 ? 20.032 2.700 13.724 1.00 73.19 119 ILE A CA 1
ATOM 905 C C . ILE A 1 119 ? 18.678 2.025 13.463 1.00 73.19 119 ILE A C 1
ATOM 907 O O . ILE A 1 119 ? 18.464 1.361 12.444 1.00 73.19 119 ILE A O 1
ATOM 911 N N . ASP A 1 120 ? 17.768 2.127 14.425 1.00 75.00 120 ASP A N 1
ATOM 912 C CA . ASP A 1 120 ? 16.434 1.569 14.278 1.00 75.00 120 ASP A CA 1
ATOM 913 C C . ASP A 1 120 ? 15.508 2.583 13.602 1.00 75.00 120 ASP A C 1
ATOM 915 O O . ASP A 1 120 ? 15.135 3.611 14.173 1.00 75.00 120 ASP A O 1
ATOM 919 N N . ARG A 1 121 ? 15.146 2.297 12.350 1.00 79.44 121 ARG A N 1
ATOM 920 C CA . ARG A 1 121 ? 14.130 3.067 11.638 1.00 79.44 121 ARG A CA 1
ATOM 921 C C . ARG A 1 121 ? 12.772 2.566 12.108 1.00 79.44 121 ARG A C 1
ATOM 923 O O . ARG A 1 121 ? 12.445 1.402 11.913 1.00 79.44 121 ARG A O 1
ATOM 930 N N . LYS A 1 122 ? 11.954 3.459 12.660 1.00 84.00 122 LYS A N 1
ATOM 931 C CA . LYS A 1 122 ? 10.566 3.121 12.975 1.00 84.00 122 LYS A CA 1
ATOM 932 C C . LYS A 1 122 ? 9.707 3.231 11.717 1.00 84.00 122 LYS A C 1
ATOM 934 O O . LYS A 1 122 ? 9.613 4.309 11.131 1.00 84.00 122 LYS A O 1
ATOM 939 N N . VAL A 1 123 ? 9.104 2.123 11.300 1.00 85.06 123 VAL A N 1
ATOM 940 C CA . VAL A 1 123 ? 8.319 1.997 10.064 1.00 85.06 123 VAL A CA 1
ATOM 941 C C . VAL A 1 123 ? 6.980 1.336 10.398 1.00 85.06 123 VAL A C 1
ATOM 943 O O . VAL A 1 123 ? 6.930 0.414 11.209 1.00 85.06 123 VAL A O 1
ATOM 946 N N . SER A 1 124 ? 5.874 1.823 9.834 1.00 89.00 124 SER A N 1
ATOM 947 C CA . SER A 1 124 ? 4.559 1.196 10.034 1.00 89.00 124 SER A CA 1
ATOM 948 C C . SER A 1 124 ? 4.429 -0.100 9.231 1.00 89.00 124 SER A C 1
ATOM 950 O O . SER A 1 124 ? 5.136 -0.294 8.239 1.00 89.00 124 SER A O 1
ATOM 952 N N . ASN A 1 125 ? 3.497 -0.977 9.616 1.00 85.56 125 ASN A N 1
ATOM 953 C CA . ASN A 1 125 ? 3.194 -2.178 8.828 1.00 85.56 125 ASN A CA 1
ATOM 954 C C . ASN A 1 125 ? 2.764 -1.798 7.403 1.00 85.56 125 ASN A C 1
ATOM 956 O O . ASN A 1 125 ? 3.253 -2.391 6.447 1.00 85.56 125 ASN A O 1
ATOM 960 N N . MET A 1 126 ? 1.945 -0.751 7.258 1.00 88.75 126 MET A N 1
ATOM 961 C CA . MET A 1 126 ? 1.537 -0.229 5.950 1.00 88.75 126 MET A CA 1
ATOM 962 C C . MET A 1 126 ? 2.739 0.144 5.067 1.00 88.75 126 MET A C 1
ATOM 964 O O . MET A 1 126 ? 2.834 -0.286 3.917 1.00 88.75 126 MET A O 1
ATOM 968 N N . GLN A 1 127 ? 3.700 0.892 5.621 1.00 89.50 127 GLN A N 1
ATOM 969 C CA . GLN A 1 127 ? 4.896 1.291 4.883 1.00 89.50 127 GLN A CA 1
ATOM 970 C C . GLN A 1 127 ? 5.769 0.086 4.531 1.00 89.50 127 GLN A C 1
ATOM 972 O O . GLN A 1 127 ? 6.240 -0.029 3.405 1.00 89.50 127 GLN A O 1
ATOM 977 N N . ARG A 1 128 ? 5.963 -0.831 5.482 1.00 85.00 128 ARG A N 1
ATOM 978 C CA . ARG A 1 128 ? 6.834 -1.997 5.321 1.00 85.00 128 ARG A CA 1
ATOM 979 C C . ARG A 1 128 ? 6.292 -3.016 4.319 1.00 85.00 128 ARG A C 1
ATOM 981 O O . ARG A 1 128 ? 7.072 -3.588 3.558 1.00 85.00 128 ARG A O 1
ATOM 988 N N . PHE A 1 129 ? 4.993 -3.298 4.374 1.00 84.75 129 PHE A N 1
ATOM 989 C CA . PHE A 1 129 ? 4.379 -4.381 3.608 1.00 84.75 129 PHE A CA 1
ATOM 990 C C . PHE A 1 129 ? 3.807 -3.921 2.268 1.00 84.75 129 PHE A C 1
ATOM 992 O O . PHE A 1 129 ? 3.848 -4.703 1.324 1.00 84.75 129 PHE A O 1
ATOM 999 N N . LEU A 1 130 ? 3.334 -2.676 2.149 1.00 89.50 130 LEU A N 1
ATOM 1000 C CA . LEU A 1 130 ? 2.725 -2.179 0.912 1.00 89.50 130 LEU A CA 1
ATOM 1001 C C . LEU A 1 130 ? 3.544 -1.076 0.252 1.00 89.50 130 LEU A C 1
ATOM 1003 O O . LEU A 1 130 ? 4.027 -1.294 -0.856 1.00 89.50 130 LEU A O 1
ATOM 1007 N N . PHE A 1 131 ? 3.739 0.073 0.909 1.00 91.06 131 PHE A N 1
ATOM 1008 C CA . PHE A 1 131 ? 4.345 1.226 0.232 1.00 91.06 131 PHE A CA 1
ATOM 1009 C C . PHE A 1 131 ? 5.775 0.937 -0.232 1.00 91.06 131 PHE A C 1
ATOM 1011 O O . PHE A 1 131 ? 6.011 0.934 -1.433 1.00 91.06 131 PHE A O 1
ATOM 1018 N N . ASP A 1 132 ? 6.703 0.576 0.664 1.00 90.06 132 ASP A N 1
ATOM 1019 C CA . ASP A 1 132 ? 8.109 0.345 0.297 1.00 90.06 132 ASP A CA 1
ATOM 1020 C C . ASP A 1 132 ? 8.254 -0.699 -0.838 1.00 90.06 132 ASP A C 1
ATOM 1022 O O . ASP A 1 132 ? 8.962 -0.427 -1.815 1.00 90.06 132 ASP A O 1
ATOM 1026 N N . PRO A 1 133 ? 7.600 -1.882 -0.791 1.00 90.44 133 PRO A N 1
ATOM 1027 C CA . PRO A 1 133 ? 7.641 -2.827 -1.905 1.00 90.44 133 PRO A CA 1
ATOM 1028 C C . PRO A 1 133 ? 7.073 -2.275 -3.217 1.00 90.44 133 PRO A C 1
ATOM 1030 O O . PRO A 1 133 ? 7.692 -2.494 -4.261 1.00 90.44 133 PRO A O 1
ATOM 1033 N N . LEU A 1 134 ? 5.943 -1.559 -3.186 1.00 91.94 134 LEU A N 1
ATOM 1034 C CA . LEU A 1 134 ? 5.327 -0.974 -4.382 1.00 91.94 134 LEU A CA 1
ATOM 1035 C C . LEU A 1 134 ? 6.188 0.153 -4.964 1.00 91.94 134 LEU A C 1
ATOM 1037 O O . LEU A 1 134 ? 6.410 0.164 -6.177 1.00 91.94 134 LEU A O 1
ATOM 1041 N N . THR A 1 135 ? 6.758 1.033 -4.138 1.00 91.81 135 THR A N 1
ATOM 1042 C CA . THR A 1 135 ? 7.661 2.094 -4.603 1.00 91.81 135 THR A CA 1
ATOM 1043 C C . THR A 1 135 ? 8.890 1.493 -5.272 1.00 91.81 135 THR A C 1
ATOM 1045 O O . THR A 1 135 ? 9.249 1.856 -6.395 1.00 91.81 135 THR A O 1
ATOM 1048 N N . ILE A 1 136 ? 9.553 0.541 -4.603 1.00 89.06 136 ILE A N 1
ATOM 1049 C CA . ILE A 1 136 ? 10.795 -0.052 -5.113 1.00 89.06 136 ILE A CA 1
ATOM 1050 C C . ILE A 1 136 ? 10.515 -0.863 -6.382 1.00 89.06 136 ILE A C 1
ATOM 1052 O O . ILE A 1 136 ? 11.307 -0.852 -7.330 1.00 89.06 136 ILE A O 1
ATOM 1056 N N . TRP A 1 137 ? 9.374 -1.550 -6.442 1.00 88.44 137 TRP A N 1
ATOM 1057 C CA . TRP A 1 137 ? 8.993 -2.269 -7.645 1.00 88.44 137 TRP A CA 1
ATOM 1058 C C . TRP A 1 137 ? 8.645 -1.316 -8.794 1.00 88.44 137 TRP A C 1
ATOM 1060 O O . TRP A 1 137 ? 9.116 -1.544 -9.910 1.00 88.44 137 TRP A O 1
ATOM 1070 N N . ALA A 1 138 ? 7.951 -0.204 -8.528 1.00 89.62 138 ALA A N 1
ATOM 1071 C CA . ALA A 1 138 ? 7.669 0.843 -9.510 1.00 89.62 138 ALA A CA 1
ATOM 1072 C C . ALA A 1 138 ? 8.963 1.431 -10.083 1.00 89.62 138 ALA A C 1
ATOM 1074 O O . ALA A 1 138 ? 9.107 1.526 -11.303 1.00 89.62 138 ALA A O 1
ATOM 1075 N N . GLN A 1 139 ? 9.933 1.748 -9.218 1.00 88.25 139 GLN A N 1
ATOM 1076 C CA . GLN A 1 139 ? 11.265 2.227 -9.608 1.00 88.25 139 GLN A CA 1
ATOM 1077 C C . GLN A 1 139 ? 11.991 1.245 -10.520 1.00 88.25 139 GLN A C 1
ATOM 1079 O O . GLN A 1 139 ? 12.763 1.660 -11.379 1.00 88.25 139 GLN A O 1
ATOM 1084 N N . SER A 1 140 ? 11.722 -0.055 -10.389 1.00 85.44 140 SER A N 1
ATOM 1085 C CA . SER A 1 140 ? 12.289 -1.028 -11.311 1.00 85.44 140 SER A CA 1
ATOM 1086 C C . SER A 1 140 ? 11.838 -0.752 -12.753 1.00 85.44 140 SER A C 1
ATOM 1088 O O . SER A 1 140 ? 12.656 -0.855 -13.656 1.00 85.44 140 SER A O 1
ATOM 1090 N N . PHE A 1 141 ? 10.591 -0.318 -12.982 1.00 80.38 141 PHE A N 1
ATOM 1091 C CA . PHE A 1 141 ? 10.040 0.026 -14.305 1.00 80.38 141 PHE A CA 1
ATOM 1092 C C . PHE A 1 141 ? 10.466 1.402 -14.838 1.00 80.38 141 PHE A C 1
ATOM 1094 O O . PHE A 1 141 ? 10.006 1.815 -15.903 1.00 80.38 141 PHE A O 1
ATOM 1101 N N . ALA A 1 142 ? 11.322 2.124 -14.119 1.00 79.62 142 ALA A N 1
ATOM 1102 C CA . ALA A 1 142 ? 11.853 3.394 -14.578 1.00 79.62 142 ALA A CA 1
ATOM 1103 C C . ALA A 1 142 ? 12.893 3.174 -15.691 1.00 79.62 142 ALA A C 1
ATOM 1105 O O . ALA A 1 142 ? 14.048 2.831 -15.443 1.00 79.62 142 ALA A O 1
ATOM 1106 N N . GLU A 1 143 ? 12.486 3.376 -16.941 1.00 68.69 143 GLU A N 1
ATOM 1107 C CA . GLU A 1 143 ? 13.407 3.522 -18.072 1.00 68.69 143 GLU A CA 1
ATOM 1108 C C . GLU A 1 143 ? 14.071 4.909 -17.987 1.00 68.69 143 GLU A C 1
ATOM 1110 O O . GLU A 1 143 ? 13.352 5.901 -17.864 1.00 68.69 143 GLU A O 1
ATOM 1115 N N . LYS A 1 144 ? 15.420 4.963 -17.978 1.00 66.12 144 LYS A N 1
ATOM 1116 C CA . LYS A 1 144 ? 16.287 6.168 -17.875 1.00 66.12 144 LYS A CA 1
ATOM 1117 C C . LYS A 1 144 ? 15.564 7.421 -17.321 1.00 66.12 144 LYS A C 1
ATOM 1119 O O . LYS A 1 144 ? 15.126 8.288 -18.072 1.00 66.12 144 LYS A O 1
ATOM 1124 N N . GLY A 1 145 ? 15.472 7.545 -15.994 1.00 68.94 145 GLY A N 1
ATOM 1125 C CA . GLY A 1 145 ? 14.833 8.691 -15.329 1.00 68.94 145 GLY A CA 1
ATOM 1126 C C . GLY A 1 145 ? 13.373 8.426 -14.943 1.00 68.94 145 GLY A C 1
ATOM 1127 O O . GLY A 1 145 ? 13.065 7.377 -14.396 1.00 68.94 145 GLY A O 1
ATOM 1128 N N . THR A 1 146 ? 12.464 9.384 -15.167 1.00 78.25 146 THR A N 1
ATOM 1129 C CA . THR A 1 146 ? 11.037 9.267 -14.796 1.00 78.25 146 THR A CA 1
ATOM 1130 C C . THR A 1 146 ? 10.166 8.915 -16.004 1.00 78.25 146 THR A C 1
ATOM 1132 O O . THR A 1 146 ? 9.392 9.745 -16.483 1.00 78.25 146 THR A O 1
ATOM 1135 N N . GLY A 1 147 ? 10.289 7.689 -16.516 1.00 84.44 147 GLY A N 1
ATOM 1136 C CA . GLY A 1 147 ? 9.471 7.204 -17.635 1.00 84.44 147 GLY A CA 1
ATOM 1137 C C . GLY A 1 147 ? 7.952 7.243 -17.359 1.00 84.44 147 GLY A C 1
ATOM 1138 O O . GLY A 1 147 ? 7.527 7.269 -16.199 1.00 84.44 147 GLY A O 1
ATOM 1139 N N . PRO A 1 148 ? 7.099 7.223 -18.403 1.00 88.81 148 PRO A N 1
ATOM 1140 C CA . PRO A 1 148 ? 5.641 7.311 -18.256 1.00 88.81 148 PRO A CA 1
ATOM 1141 C C . PRO A 1 148 ? 5.056 6.157 -17.429 1.00 88.81 148 PRO A C 1
ATOM 1143 O O . PRO A 1 148 ? 4.125 6.368 -16.656 1.00 88.81 148 PRO A O 1
ATOM 1146 N N . ASN A 1 149 ? 5.639 4.957 -17.535 1.00 87.88 149 ASN A N 1
ATOM 1147 C CA . ASN A 1 149 ? 5.264 3.802 -16.717 1.00 87.88 149 ASN A CA 1
ATOM 1148 C C . ASN A 1 149 ? 5.505 4.051 -15.229 1.00 87.88 149 ASN A C 1
ATOM 1150 O O . ASN A 1 149 ? 4.591 3.877 -14.427 1.00 87.88 149 ASN A O 1
ATOM 1154 N N . PHE A 1 150 ? 6.706 4.510 -14.874 1.00 90.88 150 PHE A N 1
ATOM 1155 C CA 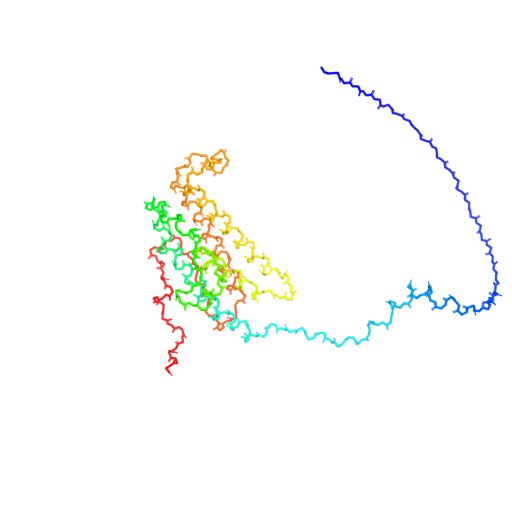. PHE A 1 150 ? 7.037 4.856 -13.497 1.00 90.88 150 PHE A CA 1
ATOM 1156 C C . PHE A 1 150 ? 6.102 5.939 -12.948 1.00 90.88 150 PHE A C 1
ATOM 1158 O O . PHE A 1 150 ? 5.557 5.772 -11.864 1.00 90.88 150 PHE A O 1
ATOM 1165 N N . ARG A 1 151 ? 5.851 7.014 -13.711 1.00 92.00 151 ARG A N 1
ATOM 1166 C CA . ARG A 1 151 ? 4.945 8.098 -13.285 1.00 92.00 151 ARG A CA 1
ATOM 1167 C C . ARG A 1 151 ? 3.524 7.603 -13.035 1.00 92.00 151 ARG A C 1
ATOM 1169 O O . ARG A 1 151 ? 2.908 8.019 -12.061 1.00 92.00 151 ARG A O 1
ATOM 1176 N N . TYR A 1 152 ? 3.017 6.717 -13.892 1.00 94.06 152 TYR A N 1
ATOM 1177 C CA . TYR A 1 152 ? 1.701 6.120 -13.691 1.00 94.06 152 TYR A CA 1
ATOM 1178 C C . TYR A 1 152 ? 1.670 5.276 -12.415 1.00 94.06 152 TYR A C 1
ATOM 1180 O O . TYR A 1 152 ? 0.806 5.493 -11.573 1.00 94.06 152 TYR A O 1
ATOM 1188 N N . LEU A 1 153 ? 2.631 4.367 -12.232 1.00 94.31 153 LEU A N 1
ATOM 1189 C CA . LEU A 1 153 ? 2.700 3.532 -11.029 1.00 94.31 153 LEU A CA 1
ATOM 1190 C C . LEU A 1 153 ? 2.815 4.385 -9.757 1.00 94.31 153 LEU A C 1
ATOM 1192 O O . LEU A 1 153 ? 2.050 4.178 -8.823 1.00 94.31 153 LEU A O 1
ATOM 1196 N N . ALA A 1 154 ? 3.676 5.405 -9.768 1.00 93.81 154 ALA A N 1
ATOM 1197 C CA . ALA A 1 154 ? 3.823 6.353 -8.666 1.00 93.81 154 ALA A CA 1
ATOM 1198 C C . ALA A 1 154 ? 2.534 7.152 -8.392 1.00 93.81 154 ALA A C 1
ATOM 1200 O O . ALA A 1 154 ? 2.225 7.446 -7.243 1.00 93.81 154 ALA A O 1
ATOM 1201 N N . SER A 1 155 ? 1.751 7.492 -9.425 1.00 95.75 155 SER A N 1
ATOM 1202 C CA . SER A 1 155 ? 0.451 8.149 -9.226 1.00 95.75 155 SER A CA 1
ATOM 1203 C C . SER A 1 155 ? -0.579 7.239 -8.555 1.00 95.75 155 SER A C 1
ATOM 1205 O O . SER A 1 155 ? -1.317 7.713 -7.701 1.00 95.75 155 SER A O 1
ATOM 1207 N N . GLN A 1 156 ? -0.597 5.944 -8.890 1.00 97.44 156 GLN A N 1
ATOM 1208 C CA . GLN A 1 156 ? -1.496 4.983 -8.242 1.00 97.44 156 GLN A CA 1
ATOM 1209 C C . GLN A 1 156 ? -1.055 4.683 -6.806 1.00 97.44 156 GLN A C 1
ATOM 1211 O O . GLN A 1 156 ? -1.890 4.550 -5.920 1.00 97.44 156 GLN A O 1
ATOM 1216 N N . GLU A 1 157 ? 0.254 4.627 -6.558 1.00 95.38 157 GLU A N 1
ATOM 1217 C CA . GLU A 1 157 ? 0.808 4.525 -5.206 1.00 95.38 157 GLU A CA 1
ATOM 1218 C C . GLU A 1 157 ? 0.404 5.726 -4.344 1.00 95.38 157 GLU A C 1
ATOM 1220 O O . GLU A 1 157 ? -0.048 5.546 -3.217 1.00 95.38 157 GLU A O 1
ATOM 1225 N N . LYS A 1 158 ? 0.492 6.941 -4.897 1.00 95.94 158 LYS A N 1
ATOM 1226 C CA . LYS A 1 158 ? 0.063 8.160 -4.212 1.00 95.94 158 LYS A CA 1
ATOM 1227 C C . LYS A 1 158 ? -1.439 8.159 -3.915 1.00 95.94 158 LYS A C 1
ATOM 1229 O O . LYS A 1 158 ? -1.830 8.494 -2.805 1.00 95.94 158 LYS A O 1
ATOM 1234 N N . GLU A 1 159 ? -2.273 7.765 -4.878 1.00 96.56 159 GLU A N 1
ATOM 1235 C CA . GLU A 1 159 ? -3.718 7.618 -4.652 1.00 96.56 159 GLU A CA 1
ATOM 1236 C C . GLU A 1 159 ? -3.986 6.603 -3.532 1.00 96.56 159 GLU A C 1
ATOM 1238 O O . GLU A 1 159 ? -4.752 6.875 -2.611 1.00 96.56 159 GLU A O 1
ATOM 1243 N N . PHE A 1 160 ? -3.299 5.457 -3.553 1.00 96.88 160 PHE A N 1
ATOM 1244 C CA . PHE A 1 160 ? -3.399 4.458 -2.494 1.00 96.88 160 PHE A CA 1
ATOM 1245 C C . PHE A 1 160 ? -2.999 5.030 -1.121 1.00 96.88 160 PHE A C 1
ATOM 1247 O O . PHE A 1 160 ? -3.728 4.845 -0.145 1.00 96.88 160 PHE A O 1
ATOM 1254 N N . GLU A 1 161 ? -1.890 5.770 -1.043 1.00 95.25 161 GLU A N 1
ATOM 1255 C CA . GLU A 1 161 ? -1.434 6.438 0.181 1.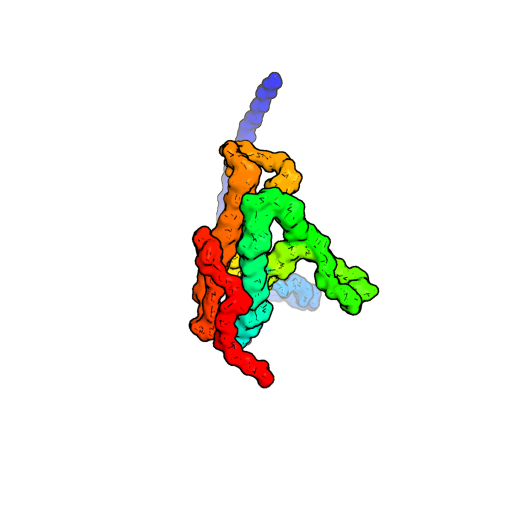00 95.25 161 GLU A CA 1
ATOM 1256 C C . GLU A 1 161 ? -2.464 7.444 0.706 1.00 95.25 161 GLU A C 1
ATOM 1258 O O . GLU A 1 161 ? -2.810 7.402 1.887 1.00 95.25 161 GLU A O 1
ATOM 1263 N N . GLU A 1 162 ? -3.029 8.283 -0.167 1.00 95.31 162 GLU A N 1
ATOM 1264 C CA . GLU A 1 162 ? -4.069 9.252 0.192 1.00 95.31 162 GLU A CA 1
ATOM 1265 C C . GLU A 1 162 ? -5.319 8.565 0.772 1.00 95.31 162 GLU A C 1
ATOM 1267 O O . GLU A 1 162 ? -5.870 9.018 1.785 1.00 95.31 162 GLU A O 1
ATOM 1272 N N . GLN A 1 163 ? -5.745 7.434 0.197 1.00 96.00 163 GLN A N 1
ATOM 1273 C CA . GLN A 1 163 ? -6.879 6.667 0.722 1.00 96.00 163 GLN A CA 1
ATOM 1274 C C . GLN A 1 163 ? -6.558 5.973 2.053 1.00 96.00 163 GLN A C 1
ATOM 1276 O O . GLN A 1 163 ? -7.407 5.938 2.948 1.00 96.00 163 GLN A O 1
ATOM 1281 N N . MET A 1 164 ? -5.338 5.467 2.238 1.00 96.19 164 MET A N 1
ATOM 1282 C CA . MET A 1 164 ? -4.912 4.881 3.514 1.00 96.19 164 MET A CA 1
ATOM 1283 C C . MET A 1 164 ? -4.777 5.934 4.615 1.00 96.19 164 MET A C 1
ATOM 1285 O O . MET A 1 164 ? -5.176 5.698 5.757 1.00 96.19 164 MET A O 1
ATOM 1289 N N . ASP A 1 165 ? -4.307 7.133 4.282 1.00 94.00 165 ASP A N 1
ATOM 1290 C CA . ASP A 1 165 ? -4.275 8.258 5.210 1.00 94.00 165 ASP A CA 1
ATOM 1291 C C . ASP A 1 165 ? -5.682 8.729 5.587 1.00 94.00 165 ASP A C 1
ATOM 1293 O O . ASP A 1 165 ? -5.948 9.038 6.756 1.00 94.00 165 ASP A O 1
ATOM 1297 N N . ARG A 1 166 ? -6.617 8.723 4.630 1.00 93.12 166 ARG A N 1
ATOM 1298 C CA . ARG A 1 166 ? -8.041 8.952 4.899 1.00 93.12 166 ARG A CA 1
ATOM 1299 C C . ARG A 1 166 ? -8.605 7.883 5.834 1.00 93.12 166 ARG A C 1
ATOM 1301 O O . ARG A 1 166 ? -9.237 8.248 6.826 1.00 93.12 166 ARG A O 1
ATOM 1308 N N . LEU A 1 167 ? -8.320 6.603 5.589 1.00 94.75 167 LEU A N 1
ATOM 1309 C CA . LEU A 1 167 ? -8.716 5.497 6.467 1.00 94.75 167 LEU A CA 1
ATOM 1310 C C . LEU A 1 167 ? -8.167 5.684 7.889 1.00 94.75 167 LEU A C 1
ATOM 1312 O O . LEU A 1 167 ? -8.919 5.584 8.858 1.00 94.75 167 LEU A O 1
ATOM 1316 N N . ARG A 1 168 ? -6.887 6.051 8.028 1.00 94.81 168 ARG A N 1
ATOM 1317 C CA . ARG A 1 168 ? -6.255 6.352 9.322 1.00 94.81 168 ARG A CA 1
ATOM 1318 C C . ARG A 1 168 ? -6.974 7.479 10.065 1.00 94.81 168 ARG A C 1
ATOM 1320 O O . ARG A 1 168 ? -7.220 7.359 11.262 1.00 94.81 168 ARG A O 1
ATOM 1327 N N . ARG A 1 169 ? -7.324 8.573 9.380 1.00 92.38 169 ARG A N 1
ATOM 1328 C CA . ARG A 1 169 ? -8.057 9.707 9.980 1.00 92.38 169 ARG A CA 1
ATOM 1329 C C . ARG A 1 169 ? -9.465 9.305 10.427 1.00 92.38 169 ARG A C 1
ATOM 1331 O O . ARG A 1 169 ? -9.882 9.676 11.523 1.00 92.38 169 ARG A O 1
ATOM 1338 N N . ILE A 1 170 ? -10.164 8.490 9.631 1.00 91.88 170 ILE A N 1
ATOM 1339 C CA . ILE A 1 170 ? -11.474 7.918 9.995 1.00 91.88 170 ILE A CA 1
ATOM 1340 C C . ILE A 1 170 ? -11.341 7.022 11.237 1.00 91.88 170 ILE A C 1
ATOM 1342 O O . ILE A 1 170 ? -12.143 7.114 12.172 1.00 91.88 170 ILE A O 1
ATOM 1346 N N . ALA A 1 171 ? -10.297 6.195 11.296 1.00 92.44 171 ALA A N 1
ATOM 1347 C CA . ALA A 1 171 ? -10.013 5.323 12.432 1.00 92.44 171 ALA A CA 1
ATOM 1348 C C . ALA A 1 171 ? -9.608 6.098 13.702 1.00 92.44 171 ALA A C 1
ATOM 1350 O O . ALA A 1 171 ? -9.940 5.662 14.799 1.00 92.44 171 ALA A O 1
ATOM 1351 N N . LYS A 1 172 ? -8.999 7.286 13.590 1.00 91.31 172 LYS A N 1
ATOM 1352 C CA . LYS A 1 172 ? -8.750 8.173 14.745 1.00 91.31 172 LYS A CA 1
ATOM 1353 C C . LYS A 1 172 ? -10.005 8.869 15.268 1.00 91.31 172 LYS A C 1
ATOM 1355 O O . LYS A 1 172 ? -10.017 9.327 16.404 1.00 91.31 172 LYS A O 1
ATOM 1360 N N . GLY A 1 173 ? -11.054 8.956 14.450 1.00 84.06 173 GLY A N 1
ATOM 1361 C CA . GLY A 1 173 ? -12.206 9.797 14.764 1.00 84.06 173 GLY A CA 1
ATOM 1362 C C . GLY A 1 173 ? -11.872 11.286 14.677 1.00 84.06 173 GLY A C 1
ATOM 1363 O O . GLY A 1 173 ? -12.551 12.100 15.303 1.00 84.06 173 GLY A O 1
ATOM 1364 N N . ASP A 1 174 ? -10.838 11.649 13.904 1.00 81.12 174 ASP A N 1
ATOM 1365 C CA . ASP A 1 174 ? -10.580 13.046 13.574 1.00 81.12 174 ASP A CA 1
ATOM 1366 C C . ASP A 1 174 ? -11.870 13.633 12.992 1.00 81.12 174 ASP A C 1
ATOM 1368 O O . ASP A 1 174 ? -12.588 12.948 12.253 1.00 81.12 174 ASP A O 1
ATOM 1372 N N . LYS A 1 175 ? -12.167 14.901 13.306 1.00 62.25 175 LYS A N 1
ATOM 1373 C CA . LYS A 1 175 ? -13.219 15.654 12.616 1.00 62.25 175 LYS A CA 1
ATOM 1374 C C . LYS A 1 175 ? -12.809 15.766 11.150 1.00 62.25 175 LYS A C 1
ATOM 1376 O O . LYS A 1 1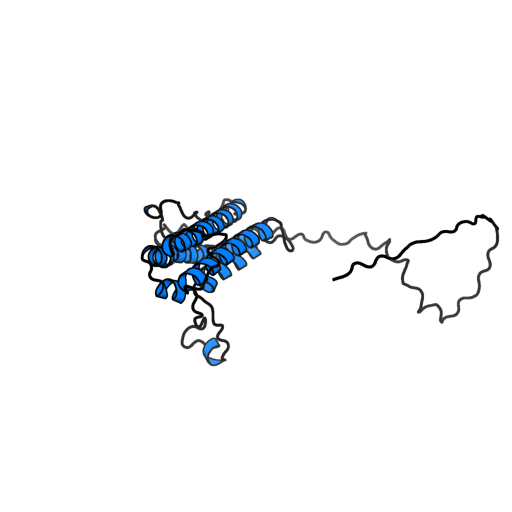75 ? -12.187 16.740 10.736 1.00 62.25 175 LYS A O 1
ATOM 1381 N N . LEU A 1 176 ? -13.085 14.730 10.367 1.00 57.34 176 LEU A N 1
ATOM 1382 C CA . LEU A 1 176 ? -13.093 14.845 8.928 1.00 57.34 176 LEU A CA 1
ATOM 1383 C C . LEU A 1 176 ? -14.085 15.954 8.622 1.00 57.34 176 LEU A C 1
ATOM 1385 O O . LEU A 1 176 ? -15.158 16.016 9.225 1.00 57.34 176 LEU A O 1
ATOM 1389 N N . ASP A 1 177 ? -13.730 16.830 7.692 1.00 53.12 177 ASP A N 1
ATOM 1390 C CA . ASP A 1 177 ? -14.724 17.630 6.997 1.00 53.12 177 ASP A CA 1
ATOM 1391 C C . ASP A 1 177 ? -15.629 16.651 6.233 1.00 53.12 177 ASP A C 1
ATOM 1393 O O . ASP A 1 177 ? -15.505 16.426 5.029 1.00 53.12 177 ASP A O 1
ATOM 1397 N N . PHE A 1 178 ? -16.569 16.042 6.960 1.00 53.03 178 PHE A N 1
ATOM 1398 C CA . PHE A 1 178 ? -17.672 15.256 6.423 1.00 53.03 178 PHE A CA 1
ATOM 1399 C C . PHE A 1 178 ? -18.538 16.122 5.493 1.00 53.03 178 PHE A C 1
ATOM 1401 O O . PHE A 1 178 ? -19.399 15.604 4.804 1.00 53.03 178 PHE A O 1
ATOM 1408 N N . SER A 1 179 ? -18.286 17.432 5.423 1.00 47.09 179 SER A N 1
ATOM 1409 C CA . SER A 1 179 ? -19.034 18.426 4.663 1.00 47.09 179 SER A CA 1
ATOM 1410 C C . SER A 1 179 ? -18.857 18.366 3.140 1.00 47.09 179 SER A C 1
ATOM 1412 O O . SER A 1 179 ? -19.700 18.927 2.446 1.00 47.09 179 SER A O 1
ATOM 1414 N N . LYS A 1 180 ? -17.819 17.710 2.587 1.00 57.53 180 LYS A N 1
ATOM 1415 C CA . LYS A 1 180 ? -17.600 17.699 1.118 1.00 57.53 180 LYS A CA 1
ATOM 1416 C C . LYS A 1 180 ? -17.465 16.333 0.446 1.00 57.53 180 LYS A C 1
ATOM 1418 O O . LYS A 1 180 ? -17.910 16.202 -0.686 1.00 57.53 180 LYS A O 1
ATOM 1423 N N . GLN A 1 181 ? -16.869 15.333 1.095 1.00 54.69 181 GLN A N 1
ATOM 1424 C CA . GLN A 1 181 ? -16.639 14.013 0.472 1.00 54.69 181 GLN A CA 1
ATOM 1425 C C . GLN A 1 181 ? -17.393 12.854 1.139 1.00 54.69 181 GLN A C 1
ATOM 1427 O O . GLN A 1 181 ? -17.508 11.799 0.531 1.00 54.69 181 GLN A O 1
ATOM 1432 N N . ASN A 1 182 ? -17.914 13.041 2.357 1.00 55.88 182 ASN A N 1
ATOM 1433 C CA . ASN A 1 182 ? -18.548 11.987 3.164 1.00 55.88 182 ASN A CA 1
ATOM 1434 C C . ASN A 1 182 ? -19.890 12.425 3.775 1.00 55.88 182 ASN A C 1
ATOM 1436 O O . ASN A 1 182 ? -20.298 11.893 4.808 1.00 55.88 182 ASN A O 1
ATOM 1440 N N . ALA A 1 183 ? -20.550 13.430 3.196 1.00 56.38 183 ALA A N 1
ATOM 1441 C CA . ALA A 1 183 ? -21.760 14.005 3.772 1.00 56.38 183 ALA A CA 1
ATOM 1442 C C . ALA A 1 183 ? -22.856 12.933 3.855 1.00 56.38 183 ALA A C 1
ATOM 1444 O O . ALA A 1 183 ? -23.388 12.509 2.835 1.00 56.38 183 ALA A O 1
ATOM 1445 N N . GLY A 1 184 ? -23.159 12.475 5.073 1.00 61.84 184 GLY A N 1
ATOM 1446 C CA . GLY A 1 184 ? -24.199 11.479 5.342 1.00 61.84 184 GLY A CA 1
ATOM 1447 C C . GLY A 1 184 ? -23.746 10.015 5.405 1.00 61.84 184 GLY A C 1
ATOM 1448 O O . GLY A 1 184 ? -24.589 9.163 5.668 1.00 61.84 184 GLY A O 1
ATOM 1449 N N . LEU A 1 185 ? -22.459 9.701 5.216 1.00 74.31 185 LEU A N 1
ATOM 1450 C CA . LEU A 1 185 ? -21.954 8.330 5.387 1.00 74.31 185 LEU A CA 1
ATOM 1451 C C . LEU A 1 185 ? -21.680 8.025 6.863 1.00 74.31 185 LEU A C 1
ATOM 1453 O O . LEU A 1 185 ? -21.139 8.866 7.590 1.00 74.31 185 LEU A O 1
ATOM 1457 N N . SER A 1 186 ? -22.002 6.804 7.302 1.00 86.69 186 SER A N 1
ATOM 1458 C CA . SER A 1 186 ? -21.545 6.330 8.606 1.00 86.69 186 SER A CA 1
ATOM 1459 C C . SER A 1 186 ? -20.014 6.228 8.619 1.00 86.69 186 SER A C 1
ATOM 1461 O O . SER A 1 186 ? -19.360 6.136 7.577 1.00 86.69 186 SER A O 1
ATOM 1463 N N . ARG A 1 187 ? -19.407 6.226 9.811 1.00 87.69 187 ARG A N 1
ATOM 1464 C CA . ARG A 1 187 ? -17.953 6.043 9.959 1.00 87.69 187 ARG A CA 1
ATOM 1465 C C . ARG A 1 187 ? -17.468 4.761 9.273 1.00 87.69 187 ARG A C 1
ATOM 1467 O O . ARG A 1 187 ? -16.403 4.770 8.663 1.00 87.69 187 ARG A O 1
ATOM 1474 N N . GLN A 1 188 ? -18.252 3.689 9.381 1.00 91.31 188 GLN A N 1
ATOM 1475 C CA . GLN A 1 188 ? -17.961 2.407 8.752 1.00 91.31 188 GLN A CA 1
ATOM 1476 C C . GLN A 1 188 ? -18.020 2.516 7.228 1.00 91.31 188 GLN A C 1
ATOM 1478 O O . GLN A 1 188 ? -17.065 2.121 6.569 1.00 91.31 188 GLN A O 1
ATOM 1483 N N . ASP A 1 189 ? -19.070 3.121 6.670 1.00 91.31 189 ASP A N 1
ATOM 1484 C CA . ASP A 1 189 ? -19.206 3.264 5.214 1.00 91.31 189 ASP A CA 1
ATOM 1485 C C . ASP A 1 189 ? -18.099 4.142 4.627 1.00 91.31 189 ASP A C 1
ATOM 1487 O O . ASP A 1 189 ? -17.537 3.827 3.582 1.00 91.31 189 ASP A O 1
ATOM 1491 N N . ALA A 1 190 ? -17.722 5.217 5.326 1.00 91.19 190 ALA A N 1
ATOM 1492 C CA . ALA A 1 190 ? -16.600 6.059 4.927 1.00 91.19 190 ALA A CA 1
ATOM 1493 C C . ALA A 1 190 ? -15.260 5.297 4.968 1.00 91.19 190 ALA A C 1
ATOM 1495 O O . ALA A 1 190 ? -14.400 5.524 4.115 1.00 91.19 190 ALA A O 1
ATOM 1496 N N . ALA A 1 191 ? -15.067 4.412 5.954 1.00 93.50 191 ALA A N 1
ATOM 1497 C CA . ALA A 1 191 ? -13.871 3.579 6.060 1.00 93.50 191 ALA A CA 1
ATOM 1498 C C . ALA A 1 191 ? -13.824 2.516 4.952 1.00 93.50 191 ALA A C 1
ATOM 1500 O O . ALA A 1 191 ? -12.774 2.318 4.344 1.00 93.50 191 ALA A O 1
ATOM 1501 N N . LEU A 1 192 ? -14.962 1.883 4.650 1.00 95.06 192 LEU A N 1
ATOM 1502 C CA . LEU A 1 192 ? -15.096 0.931 3.549 1.00 95.06 192 LEU A CA 1
ATOM 1503 C C . LEU A 1 192 ? -14.897 1.608 2.188 1.00 95.06 192 LEU A C 1
ATOM 1505 O O . LEU A 1 192 ? -14.200 1.056 1.346 1.00 95.06 192 LEU A O 1
ATOM 1509 N N . ASP A 1 193 ? -15.421 2.821 1.980 1.00 94.38 193 ASP A N 1
ATOM 1510 C CA . ASP A 1 193 ? -15.162 3.617 0.770 1.00 94.38 193 ASP A CA 1
ATOM 1511 C C . ASP A 1 193 ? -13.666 3.917 0.599 1.00 94.38 193 ASP A C 1
ATOM 1513 O O . ASP A 1 193 ? -13.121 3.7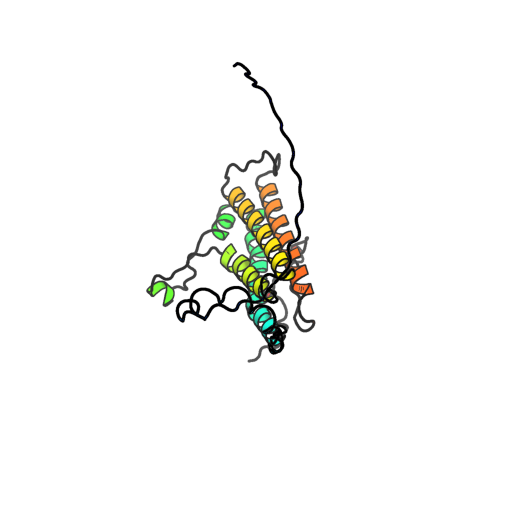33 -0.488 1.00 94.38 193 ASP A O 1
ATOM 1517 N N . ALA A 1 194 ? -12.981 4.336 1.668 1.00 95.19 194 ALA A N 1
ATOM 1518 C CA . ALA A 1 194 ? -11.538 4.571 1.627 1.00 95.19 194 ALA A CA 1
ATOM 1519 C C . ALA A 1 194 ? -10.757 3.279 1.327 1.00 95.19 194 ALA A C 1
ATOM 1521 O O . ALA A 1 194 ? -9.849 3.283 0.497 1.00 95.19 194 ALA A O 1
ATOM 1522 N N . TRP A 1 195 ? -11.132 2.158 1.951 1.00 96.94 195 TRP A N 1
ATOM 1523 C CA . TRP A 1 195 ? -10.507 0.865 1.679 1.00 96.94 195 TRP A CA 1
ATOM 1524 C C . TRP A 1 195 ? -10.732 0.417 0.224 1.00 96.94 195 TRP A C 1
ATOM 1526 O O . TRP A 1 195 ? -9.769 0.053 -0.448 1.00 96.94 195 TRP A O 1
ATOM 1536 N N . ASN A 1 196 ? -11.960 0.529 -0.296 1.00 96.94 196 ASN A N 1
ATOM 1537 C CA . ASN A 1 196 ? -12.309 0.167 -1.675 1.00 96.94 196 ASN A CA 1
ATOM 1538 C C . ASN A 1 196 ? -11.555 1.022 -2.701 1.00 96.94 196 ASN A C 1
ATOM 1540 O O . ASN A 1 196 ? -10.986 0.485 -3.645 1.00 96.94 196 ASN A O 1
ATOM 1544 N N . LYS A 1 197 ? -11.464 2.341 -2.492 1.00 96.62 197 LYS A N 1
ATOM 1545 C CA . LYS A 1 197 ? -10.658 3.214 -3.364 1.00 96.62 197 LYS A CA 1
ATOM 1546 C C . LYS A 1 197 ? -9.174 2.865 -3.308 1.00 96.62 197 LYS A C 1
ATOM 1548 O O . LYS A 1 197 ? -8.497 2.888 -4.332 1.00 96.62 197 LYS A O 1
ATOM 1553 N N . GLY A 1 198 ? -8.673 2.493 -2.129 1.00 97.12 198 GLY A N 1
ATOM 1554 C CA . GLY A 1 198 ? -7.313 1.986 -1.984 1.00 97.12 198 GLY A CA 1
ATOM 1555 C C . GLY A 1 198 ? -7.085 0.684 -2.764 1.00 97.12 198 GLY A C 1
ATOM 1556 O O . GLY A 1 198 ? -6.105 0.559 -3.497 1.00 97.12 198 GLY A O 1
ATOM 1557 N N . ARG A 1 199 ? -8.025 -0.261 -2.671 1.00 97.50 199 ARG A N 1
ATOM 1558 C CA . ARG A 1 199 ? -8.032 -1.500 -3.459 1.00 97.50 199 ARG A CA 1
ATOM 1559 C C . ARG A 1 199 ? -8.026 -1.208 -4.962 1.00 97.50 199 ARG A C 1
ATOM 1561 O O . ARG A 1 199 ? -7.248 -1.816 -5.693 1.00 97.50 199 ARG A O 1
ATOM 1568 N N . ASP A 1 200 ? -8.849 -0.271 -5.422 1.00 97.81 200 ASP A N 1
ATOM 1569 C CA . ASP A 1 200 ? -8.929 0.095 -6.838 1.00 97.81 200 ASP A CA 1
ATOM 1570 C C . ASP A 1 200 ? -7.608 0.701 -7.340 1.00 97.81 200 ASP A C 1
ATOM 1572 O O . ASP A 1 200 ? -7.126 0.323 -8.410 1.00 97.81 200 ASP A O 1
ATOM 1576 N N . ALA A 1 201 ? -6.964 1.558 -6.540 1.00 97.88 201 ALA A N 1
ATOM 1577 C CA . ALA A 1 201 ? -5.640 2.102 -6.843 1.00 97.88 201 ALA A CA 1
ATOM 1578 C C . ALA A 1 201 ? -4.569 0.997 -6.951 1.00 97.88 201 ALA A C 1
ATOM 1580 O O . ALA A 1 201 ? -3.791 0.980 -7.910 1.00 97.88 201 ALA A O 1
ATOM 1581 N N . ILE A 1 202 ? -4.568 0.017 -6.035 1.00 96.81 202 ILE A N 1
ATOM 1582 C CA . ILE A 1 202 ? -3.700 -1.171 -6.134 1.00 96.81 202 ILE A CA 1
ATOM 1583 C C . ILE A 1 202 ? -4.006 -1.954 -7.415 1.00 96.81 202 ILE A C 1
ATOM 1585 O O . ILE A 1 202 ? -3.089 -2.313 -8.150 1.00 96.81 202 ILE A O 1
ATOM 1589 N N . ASN A 1 203 ? -5.274 -2.203 -7.736 1.00 97.50 203 ASN A N 1
ATOM 1590 C CA . ASN A 1 203 ? -5.648 -2.955 -8.934 1.00 97.50 203 ASN A CA 1
ATOM 1591 C C . ASN A 1 203 ? -5.191 -2.260 -10.225 1.00 97.50 203 ASN A C 1
ATOM 1593 O O . ASN A 1 203 ? -4.669 -2.922 -11.127 1.00 97.50 203 ASN A O 1
ATOM 1597 N N . LEU A 1 204 ? -5.309 -0.931 -10.303 1.00 97.62 204 LEU A N 1
ATOM 1598 C CA . LEU A 1 204 ? -4.782 -0.136 -11.416 1.00 97.62 204 LEU A CA 1
ATOM 1599 C C . LEU A 1 204 ? -3.251 -0.190 -11.486 1.00 97.62 204 LEU A C 1
ATOM 1601 O O . LEU A 1 204 ? -2.686 -0.355 -12.575 1.00 97.62 204 LEU A O 1
ATOM 1605 N N . TYR A 1 205 ? -2.576 -0.115 -10.336 1.00 96.44 205 TYR A N 1
ATOM 1606 C CA . TYR A 1 205 ? -1.131 -0.310 -10.240 1.00 96.44 205 TYR A CA 1
ATOM 1607 C C . TYR A 1 205 ? -0.732 -1.683 -10.809 1.00 96.44 205 TYR A C 1
ATOM 1609 O O . TYR A 1 205 ? 0.122 -1.767 -11.696 1.00 96.44 205 TYR A O 1
ATOM 1617 N N . LEU A 1 206 ? -1.378 -2.760 -10.352 1.00 95.31 206 LEU A N 1
ATOM 1618 C CA . LEU A 1 206 ? -1.077 -4.136 -10.754 1.00 95.31 206 LEU A CA 1
ATOM 1619 C C . LEU A 1 206 ? -1.358 -4.370 -12.235 1.00 95.31 206 LEU A C 1
ATOM 1621 O O . LEU A 1 206 ? -0.536 -4.974 -12.924 1.00 95.31 206 LEU A O 1
ATOM 1625 N N . ALA A 1 207 ? -2.470 -3.849 -12.755 1.00 95.56 207 ALA A N 1
ATOM 1626 C CA . ALA A 1 207 ? -2.798 -3.930 -14.174 1.00 95.56 207 ALA A CA 1
ATOM 1627 C C . ALA A 1 207 ? -1.693 -3.302 -15.038 1.00 95.56 207 ALA A C 1
ATOM 1629 O O . ALA A 1 207 ? -1.235 -3.916 -16.009 1.00 95.56 207 ALA A O 1
ATOM 1630 N N . ARG A 1 208 ? -1.198 -2.113 -14.657 1.00 94.81 208 ARG A N 1
ATOM 1631 C CA . ARG A 1 208 ? -0.099 -1.458 -15.378 1.00 94.81 208 ARG A CA 1
ATOM 1632 C C . ARG A 1 208 ? 1.226 -2.194 -15.211 1.00 94.81 208 ARG A C 1
ATOM 1634 O O . ARG A 1 208 ? 1.952 -2.334 -16.195 1.00 94.81 208 ARG A O 1
ATOM 1641 N N . ALA A 1 209 ? 1.547 -2.668 -14.011 1.00 92.25 209 ALA A N 1
ATOM 1642 C CA . ALA A 1 209 ? 2.766 -3.432 -13.767 1.00 92.25 209 ALA A CA 1
ATOM 1643 C C . ALA A 1 209 ? 2.778 -4.716 -14.615 1.00 92.25 209 ALA A C 1
ATOM 1645 O O . ALA A 1 209 ? 3.731 -4.960 -15.353 1.00 92.25 209 ALA A O 1
ATOM 1646 N N . ASN A 1 210 ? 1.674 -5.469 -14.615 1.00 92.88 210 ASN A N 1
ATOM 1647 C CA . ASN A 1 210 ? 1.498 -6.701 -15.386 1.00 92.88 210 ASN A CA 1
ATOM 1648 C C . ASN A 1 210 ? 1.587 -6.505 -16.899 1.00 92.88 210 ASN A C 1
ATOM 1650 O O . ASN A 1 210 ? 2.092 -7.386 -17.595 1.00 92.88 210 ASN A O 1
ATOM 1654 N N . ALA A 1 211 ? 1.119 -5.366 -17.417 1.00 90.81 211 ALA A N 1
ATOM 1655 C CA . ALA A 1 211 ? 1.242 -5.038 -18.836 1.00 90.81 211 ALA A CA 1
ATOM 1656 C C . ALA A 1 211 ? 2.708 -4.891 -19.289 1.00 90.81 211 ALA A C 1
ATOM 1658 O O . ALA A 1 211 ? 3.000 -5.079 -20.467 1.00 90.81 211 ALA A O 1
ATOM 1659 N N . ASN A 1 212 ? 3.619 -4.588 -18.359 1.00 86.12 212 ASN A N 1
ATOM 1660 C CA . ASN A 1 212 ? 5.048 -4.394 -18.614 1.00 86.12 212 ASN A CA 1
ATOM 1661 C C . ASN A 1 212 ? 5.916 -5.571 -18.128 1.00 86.12 212 ASN A C 1
ATOM 1663 O O . ASN A 1 212 ? 7.145 -5.488 -18.159 1.00 86.12 212 ASN A O 1
ATOM 1667 N N . LEU A 1 213 ? 5.307 -6.667 -17.664 1.00 86.44 213 LEU A N 1
ATOM 1668 C CA . LEU A 1 213 ? 6.035 -7.887 -17.321 1.00 86.44 213 LEU A CA 1
ATOM 1669 C C . LEU A 1 213 ? 6.342 -8.711 -18.575 1.00 86.44 213 LEU A C 1
ATOM 1671 O O . LEU A 1 213 ? 5.524 -8.828 -19.488 1.00 86.44 213 LEU A O 1
ATOM 1675 N N . SER A 1 214 ? 7.522 -9.337 -18.589 1.00 85.19 214 SER A N 1
ATOM 1676 C CA . SER A 1 214 ? 7.849 -10.346 -19.600 1.00 85.19 214 SER A CA 1
ATOM 1677 C C . SER A 1 214 ? 6.876 -11.524 -19.516 1.00 85.19 214 SER A C 1
ATOM 1679 O O . SER A 1 214 ? 6.444 -11.897 -18.427 1.00 85.19 214 SER A O 1
ATOM 1681 N N . ARG A 1 215 ? 6.577 -12.151 -20.661 1.00 85.31 215 ARG A N 1
ATOM 1682 C CA . ARG A 1 215 ? 5.644 -13.290 -20.771 1.00 85.31 215 ARG A CA 1
ATOM 1683 C C . ARG A 1 215 ? 6.041 -14.500 -19.919 1.00 85.31 215 ARG A C 1
ATOM 1685 O O . ARG A 1 215 ? 5.187 -15.315 -19.600 1.00 85.31 215 ARG A O 1
ATOM 1692 N N . GLU A 1 216 ? 7.319 -14.616 -19.570 1.00 85.06 216 GLU A N 1
ATOM 1693 C CA . GLU A 1 216 ? 7.850 -15.690 -18.720 1.00 85.06 216 GLU A CA 1
ATOM 1694 C C . GLU A 1 216 ? 7.574 -15.473 -17.223 1.00 85.06 216 GLU A C 1
ATOM 1696 O O . GLU A 1 216 ? 7.702 -16.398 -16.423 1.00 85.06 216 GLU A O 1
ATOM 1701 N N . LEU A 1 217 ? 7.240 -14.243 -16.823 1.00 86.75 217 LEU A N 1
ATOM 1702 C CA . LEU A 1 217 ? 6.946 -13.903 -15.436 1.00 86.75 217 LEU A CA 1
ATOM 1703 C C . LEU A 1 217 ? 5.452 -14.063 -15.161 1.00 86.75 217 LEU A C 1
ATOM 1705 O O . LEU A 1 217 ? 4.605 -13.683 -15.971 1.00 86.75 217 LEU A O 1
ATOM 1709 N N . ARG A 1 218 ? 5.125 -14.598 -13.982 1.00 88.56 218 ARG A N 1
ATOM 1710 C CA . ARG A 1 218 ? 3.737 -14.711 -13.534 1.00 88.56 218 ARG A CA 1
ATOM 1711 C C . ARG A 1 218 ? 3.162 -13.308 -13.323 1.00 88.56 218 ARG A C 1
ATOM 1713 O O . ARG A 1 218 ? 3.795 -12.451 -12.708 1.00 88.56 218 ARG A O 1
ATOM 1720 N N . ARG A 1 219 ? 1.949 -13.070 -13.809 1.00 91.12 219 ARG A N 1
ATOM 1721 C CA . ARG A 1 219 ? 1.226 -11.833 -13.496 1.00 91.12 219 ARG A CA 1
ATOM 1722 C C . ARG A 1 219 ? 0.792 -11.843 -12.033 1.00 91.12 219 ARG A C 1
ATOM 1724 O O . ARG A 1 219 ? 0.496 -12.902 -11.490 1.00 91.12 219 ARG A O 1
ATOM 1731 N N . LEU A 1 220 ? 0.790 -10.673 -11.412 1.00 90.62 220 LEU A N 1
ATOM 1732 C CA . LEU A 1 220 ? 0.200 -10.497 -10.092 1.00 90.62 220 LEU A CA 1
ATOM 1733 C C . LEU A 1 220 ? -1.318 -10.427 -10.221 1.00 90.62 220 LEU A C 1
ATOM 1735 O O . LEU A 1 220 ? -1.821 -9.791 -11.147 1.00 90.62 220 LEU A O 1
ATOM 1739 N N . ASP A 1 221 ? -2.042 -11.066 -9.314 1.00 91.06 221 ASP A N 1
ATOM 1740 C CA . ASP A 1 221 ? -3.501 -11.071 -9.384 1.00 91.06 221 ASP A CA 1
ATOM 1741 C C . ASP A 1 221 ? -4.076 -9.786 -8.791 1.00 91.06 221 ASP A C 1
ATOM 1743 O O . ASP A 1 221 ? -3.594 -9.282 -7.778 1.00 91.06 221 ASP A O 1
ATOM 1747 N N . SER A 1 222 ? -5.120 -9.261 -9.427 1.00 93.44 222 SER A N 1
ATOM 1748 C CA . SER A 1 222 ? -5.925 -8.183 -8.859 1.00 93.44 222 SER A CA 1
ATOM 1749 C C . SER A 1 222 ? -6.727 -8.684 -7.661 1.00 93.44 222 SER A C 1
ATOM 1751 O O . SER A 1 222 ? -7.160 -9.837 -7.624 1.00 93.44 222 SER A O 1
ATOM 1753 N N . ILE A 1 223 ? -7.001 -7.786 -6.723 1.00 95.12 223 ILE A N 1
ATOM 1754 C CA . ILE A 1 223 ? -7.936 -8.024 -5.630 1.00 95.12 223 ILE A CA 1
ATOM 1755 C C . ILE A 1 223 ? -9.357 -8.040 -6.228 1.00 95.12 223 ILE A C 1
ATOM 1757 O O . ILE A 1 223 ? -9.749 -7.041 -6.840 1.00 95.12 223 ILE A O 1
ATOM 1761 N N . PRO A 1 224 ? -10.120 -9.143 -6.106 1.00 93.38 224 PRO A N 1
ATOM 1762 C CA . PRO A 1 224 ? -11.465 -9.248 -6.659 1.00 93.38 224 PRO A CA 1
ATOM 1763 C C . PRO A 1 224 ? -12.457 -8.369 -5.890 1.00 93.38 224 PRO A C 1
ATOM 1765 O O . PRO A 1 224 ? -12.222 -7.999 -4.739 1.00 93.38 224 PRO A O 1
ATOM 1768 N N . ASP A 1 225 ? -13.597 -8.076 -6.517 1.00 90.69 225 ASP A N 1
ATOM 1769 C CA . ASP A 1 225 ? -14.707 -7.412 -5.830 1.00 90.69 225 ASP A CA 1
ATOM 1770 C C . ASP A 1 225 ? -15.316 -8.292 -4.739 1.00 90.69 225 ASP A C 1
ATOM 1772 O O . ASP A 1 225 ? -15.586 -7.826 -3.634 1.00 90.69 225 ASP A O 1
ATOM 1776 N N . ASP A 1 226 ? -15.473 -9.579 -5.041 1.00 91.44 226 ASP A N 1
ATOM 1777 C CA . ASP A 1 226 ? -15.891 -10.589 -4.080 1.00 91.44 226 ASP A CA 1
ATOM 1778 C C . ASP A 1 226 ? -14.669 -11.217 -3.400 1.00 91.44 226 ASP A C 1
ATOM 1780 O O . ASP A 1 226 ? -14.016 -12.118 -3.940 1.00 91.44 226 ASP A O 1
ATOM 1784 N N . LEU A 1 227 ? -14.373 -10.752 -2.185 1.00 91.19 227 LEU A N 1
ATOM 1785 C CA . LEU A 1 227 ? -13.244 -11.234 -1.391 1.00 91.19 227 LEU A CA 1
ATOM 1786 C C . LEU A 1 227 ? -13.368 -12.702 -0.966 1.00 91.19 227 LEU A C 1
ATOM 1788 O O . LEU A 1 227 ? -12.352 -13.302 -0.623 1.00 91.19 227 LEU A O 1
ATOM 1792 N N . SER A 1 228 ? -14.550 -13.325 -1.048 1.00 88.81 228 SER A N 1
ATOM 1793 C CA . SER A 1 228 ? -14.683 -14.769 -0.798 1.00 88.81 228 SER A CA 1
ATOM 1794 C C . SER A 1 228 ? -13.939 -15.617 -1.838 1.00 88.81 228 SER A C 1
ATOM 1796 O O . SER A 1 228 ? -13.563 -16.758 -1.573 1.00 88.81 228 SER A O 1
ATOM 1798 N N . THR A 1 229 ? -13.676 -15.037 -3.012 1.00 89.00 229 THR A N 1
ATOM 1799 C CA . THR A 1 229 ? -12.896 -15.662 -4.086 1.00 89.00 229 THR A CA 1
ATOM 1800 C C . THR A 1 229 ? -11.396 -15.378 -3.982 1.00 89.00 229 THR A C 1
ATOM 1802 O O . THR A 1 229 ? -10.609 -15.954 -4.742 1.00 89.00 229 THR A O 1
ATOM 1805 N N . TYR A 1 230 ? -10.981 -14.510 -3.051 1.00 90.62 230 TYR A N 1
ATOM 1806 C CA . TYR A 1 230 ? -9.582 -14.151 -2.872 1.00 90.62 230 TYR A CA 1
ATOM 1807 C C . TYR A 1 230 ? -8.777 -15.345 -2.354 1.00 90.62 230 TYR A C 1
ATOM 1809 O O . TYR A 1 230 ? -9.132 -15.983 -1.364 1.00 90.62 230 TYR A O 1
ATOM 1817 N N . LYS A 1 231 ? -7.657 -15.636 -3.020 1.00 87.75 231 LYS A N 1
ATOM 1818 C CA . LYS A 1 231 ? -6.706 -16.668 -2.599 1.00 87.75 231 LYS A CA 1
ATOM 1819 C C . LYS A 1 231 ? -5.401 -16.013 -2.202 1.00 87.75 231 LYS A C 1
ATOM 1821 O O . LYS A 1 231 ? -4.764 -15.363 -3.045 1.00 87.75 231 LYS A O 1
ATOM 1826 N N . THR A 1 232 ? -4.991 -16.248 -0.956 1.00 86.31 232 THR A N 1
ATOM 1827 C CA . THR A 1 232 ? -3.704 -15.755 -0.470 1.00 86.31 232 THR A CA 1
ATOM 1828 C C . THR A 1 232 ? -2.579 -16.294 -1.343 1.00 86.31 232 THR A C 1
ATOM 1830 O O . THR A 1 232 ? -2.675 -17.382 -1.923 1.00 86.31 232 THR A O 1
ATOM 1833 N N . HIS A 1 233 ? -1.504 -15.531 -1.492 1.00 81.69 233 HIS A N 1
ATOM 1834 C CA . HIS A 1 233 ? -0.393 -15.934 -2.344 1.00 81.69 233 HIS A CA 1
ATOM 1835 C C . HIS A 1 233 ? 0.395 -17.108 -1.746 1.00 81.69 233 HIS A C 1
ATOM 1837 O O . HIS A 1 233 ? 1.001 -17.871 -2.502 1.00 81.69 233 HIS A O 1
ATOM 1843 N N . GLY A 1 234 ? 0.330 -17.303 -0.422 1.00 70.00 234 GLY A N 1
ATOM 1844 C CA . GLY A 1 234 ? 0.892 -18.461 0.284 1.00 70.00 234 GLY A CA 1
ATOM 1845 C C . GLY A 1 234 ? 0.231 -19.796 -0.076 1.00 70.00 234 GLY A C 1
ATOM 1846 O O . GLY A 1 234 ? 0.922 -20.811 -0.150 1.00 70.00 234 GLY A O 1
ATOM 1847 N N . ASP A 1 235 ? -1.065 -19.780 -0.396 1.00 60.53 235 ASP A N 1
ATOM 1848 C CA . ASP A 1 235 ? -1.840 -20.972 -0.775 1.00 60.53 235 ASP A CA 1
ATOM 1849 C C . ASP A 1 235 ? -1.670 -21.360 -2.255 1.00 60.53 235 ASP A C 1
ATOM 1851 O O . ASP A 1 235 ? -2.245 -22.342 -2.735 1.00 60.53 235 ASP A O 1
ATOM 1855 N N . ARG A 1 236 ? -0.889 -20.588 -3.023 1.00 55.78 236 ARG A N 1
ATOM 1856 C CA . ARG A 1 236 ? -0.714 -20.814 -4.462 1.00 55.78 236 ARG A CA 1
ATOM 1857 C C . ARG A 1 236 ? 0.380 -21.848 -4.719 1.00 55.78 236 ARG A C 1
ATOM 1859 O O . ARG A 1 236 ? 1.444 -21.778 -4.099 1.00 55.78 236 ARG A O 1
ATOM 1866 N N . PRO A 1 237 ? 0.191 -22.760 -5.692 1.00 50.81 237 PRO A N 1
ATOM 1867 C CA . PRO A 1 237 ? 1.256 -23.660 -6.106 1.00 50.81 237 PRO A CA 1
ATOM 1868 C C . PRO A 1 237 ? 2.468 -22.826 -6.529 1.00 50.81 237 PRO A C 1
ATOM 1870 O O . PRO A 1 237 ? 2.373 -21.945 -7.391 1.00 50.81 237 PRO A O 1
ATOM 1873 N N . LYS A 1 238 ? 3.608 -23.064 -5.872 1.00 51.19 238 LYS A N 1
ATOM 1874 C CA . LYS A 1 238 ? 4.860 -22.375 -6.186 1.00 51.19 238 LYS A CA 1
ATOM 1875 C C . LYS A 1 238 ? 5.191 -22.691 -7.642 1.00 51.19 238 LYS A C 1
ATOM 1877 O O . LYS A 1 238 ? 5.409 -23.846 -7.988 1.00 51.19 238 LYS A O 1
ATOM 1882 N N . ALA A 1 239 ? 5.217 -21.664 -8.492 1.00 42.38 239 ALA A N 1
ATOM 1883 C CA . ALA A 1 239 ? 5.432 -21.802 -9.937 1.00 42.38 239 ALA A CA 1
ATOM 1884 C C . ALA A 1 239 ? 6.826 -22.354 -10.309 1.00 42.38 239 ALA A C 1
ATOM 1886 O O . ALA A 1 239 ? 7.115 -22.565 -11.481 1.00 42.38 239 ALA A O 1
ATOM 1887 N N . TYR A 1 240 ? 7.677 -22.609 -9.314 1.00 42.03 240 TYR A N 1
ATOM 1888 C CA . TYR A 1 240 ? 8.969 -23.250 -9.459 1.00 42.03 240 TYR A CA 1
ATOM 1889 C C . TYR A 1 240 ? 9.063 -24.369 -8.430 1.00 42.03 240 TYR A C 1
ATOM 1891 O O . TYR A 1 240 ? 8.864 -24.135 -7.233 1.00 42.03 240 TYR A O 1
ATOM 1899 N N . GLY A 1 241 ? 9.363 -25.576 -8.916 1.00 38.09 241 GLY A N 1
ATOM 1900 C CA . GLY A 1 241 ? 9.786 -26.682 -8.074 1.00 38.09 241 GLY A CA 1
ATOM 1901 C C . GLY A 1 241 ? 10.865 -26.194 -7.116 1.00 38.09 241 GLY A C 1
ATOM 1902 O O . GLY A 1 241 ? 11.773 -25.455 -7.498 1.00 38.09 241 GLY A O 1
ATOM 1903 N N . THR A 1 242 ? 10.706 -26.554 -5.851 1.00 31.94 242 THR A N 1
ATOM 1904 C CA . THR A 1 242 ? 11.726 -26.410 -4.821 1.00 31.94 242 THR A CA 1
ATOM 1905 C C . THR A 1 242 ? 13.066 -26.885 -5.371 1.00 31.94 242 THR A C 1
ATOM 1907 O O . THR A 1 242 ? 13.247 -28.082 -5.576 1.00 31.94 242 THR A O 1
ATOM 1910 N N . PHE A 1 243 ? 13.999 -25.963 -5.605 1.00 37.84 243 PHE A N 1
ATOM 1911 C CA . PHE A 1 243 ? 15.411 -26.318 -5.573 1.00 37.84 243 PHE A CA 1
ATOM 1912 C C . PHE A 1 243 ? 15.714 -26.641 -4.108 1.00 37.84 243 PHE A C 1
ATOM 1914 O O . PHE A 1 243 ? 15.777 -25.735 -3.274 1.00 37.84 243 PHE A O 1
ATOM 1921 N N . GLN A 1 244 ? 15.720 -27.942 -3.808 1.00 35.22 244 GLN A N 1
ATOM 1922 C CA . GLN A 1 244 ? 16.340 -28.501 -2.609 1.00 35.22 244 GLN A CA 1
ATOM 1923 C C . GLN A 1 244 ? 17.858 -28.405 -2.732 1.00 35.22 244 GLN A C 1
ATOM 1925 O O . GLN A 1 244 ? 18.359 -28.538 -3.873 1.00 35.22 244 GLN A O 1
#

Radius of gyration: 31.18 Å; chains: 1; bounding box: 73×88×65 Å

InterPro domains:
  IPR006311 Twin-arginine translocation pathway, signal sequence [PS51318] (1-57)

Secondary structure (DSSP, 8-state):
-------------------------------TTGGGS--SSS-SSSS-S-PPP-------HHHHHHHIIIIIHHHHHHHHHIIIIIHHHHHTT-HHHHHHHHSEEE-SPTT-HHHHTT---EEEHHIIIIIHHHHHHHHHT-SSSS-HHHHHHHHHHHHHHHHHHHHHHHHHT----TTTSSTT--HHHHHHHHHHHHHHHHHHHHHHHHHTS-TTSPPPPPPPSSGGG---GGGSPPSS----